Protein AF-0000000079839944 (afdb_homodimer)

Structure (mmCIF, N/CA/C/O backbone):
data_AF-0000000079839944-model_v1
#
loop_
_entity.id
_entity.type
_entity.pdbx_description
1 polymer Ketohexokinase
#
loop_
_atom_site.group_PDB
_atom_site.id
_atom_site.type_symbol
_atom_site.label_atom_id
_atom_site.label_alt_id
_atom_site.label_comp_id
_atom_site.label_asym_id
_atom_site.label_entity_id
_atom_site.label_seq_id
_atom_site.pdbx_PDB_ins_code
_atom_site.Cartn_x
_atom_site.Cartn_y
_atom_site.Cartn_z
_atom_site.occupancy
_atom_site.B_iso_or_equiv
_atom_site.auth_seq_id
_atom_site.auth_comp_id
_atom_site.auth_asym_id
_atom_site.auth_atom_id
_atom_site.pdbx_PDB_model_num
ATOM 1 N N . MET A 1 1 ? 19.969 39.625 3.816 1 41.59 1 MET A N 1
ATOM 2 C CA . MET A 1 1 ? 18.578 39.25 3.484 1 41.59 1 MET A CA 1
ATOM 3 C C . MET A 1 1 ? 17.969 38.375 4.57 1 41.59 1 MET A C 1
ATOM 5 O O . MET A 1 1 ? 18.562 37.375 4.973 1 41.59 1 MET A O 1
ATOM 9 N N . GLU A 1 2 ? 17.281 38.906 5.406 1 52.56 2 GLU A N 1
ATOM 10 C CA . GLU A 1 2 ? 16.734 38.156 6.559 1 52.56 2 GLU A CA 1
ATOM 11 C C . GLU A 1 2 ? 16.156 36.812 6.141 1 52.56 2 GLU A C 1
ATOM 13 O O . GLU A 1 2 ? 15.352 36.75 5.211 1 52.56 2 GLU A O 1
ATOM 18 N N . GLN A 1 3 ? 16.953 35.812 6.281 1 65.25 3 GLN A N 1
ATOM 19 C CA . GLN A 1 3 ? 16.5 34.469 5.902 1 65.25 3 GLN A CA 1
ATOM 20 C C . GLN A 1 3 ? 15.07 34.219 6.395 1 65.25 3 GLN A C 1
ATOM 22 O O . GLN A 1 3 ? 14.742 34.531 7.539 1 65.25 3 GLN A O 1
ATOM 27 N N . GLN A 1 4 ? 14.148 34.156 5.5 1 82.88 4 GLN A N 1
ATOM 28 C CA . GLN A 1 4 ? 12.75 33.938 5.852 1 82.88 4 GLN A CA 1
ATOM 29 C C . GLN A 1 4 ? 12.578 32.75 6.762 1 82.88 4 GLN A C 1
ATOM 31 O O . GLN A 1 4 ? 12.992 31.625 6.414 1 82.88 4 GLN A O 1
ATOM 36 N N . LYS A 1 5 ? 12.195 33.031 7.988 1 91.88 5 LYS A N 1
ATOM 37 C CA . LYS A 1 5 ? 11.961 31.969 8.977 1 91.88 5 LYS A CA 1
ATOM 38 C C . LYS A 1 5 ? 10.867 31.016 8.5 1 91.88 5 LYS A C 1
ATOM 40 O O . LYS A 1 5 ? 9.938 31.422 7.809 1 91.88 5 LYS A O 1
ATOM 45 N N . LYS A 1 6 ? 11.094 29.781 8.852 1 96.19 6 LYS A N 1
ATOM 46 C CA . LYS A 1 6 ? 10.18 28.734 8.414 1 96.19 6 LYS A CA 1
ATOM 47 C C . LYS A 1 6 ? 9.141 28.438 9.492 1 96.19 6 LYS A C 1
ATOM 49 O O . LYS A 1 6 ? 9.297 28.828 10.648 1 96.19 6 LYS A O 1
ATOM 54 N N . THR A 1 7 ? 8.031 27.828 9.055 1 96.94 7 THR A N 1
ATOM 55 C CA . THR A 1 7 ? 7.109 27.172 9.977 1 96.94 7 THR A CA 1
ATOM 56 C C . THR A 1 7 ? 7.496 25.703 10.172 1 96.94 7 THR A C 1
ATOM 58 O O . THR A 1 7 ? 7.777 25 9.203 1 96.94 7 THR A O 1
ATOM 61 N N . LEU A 1 8 ? 7.598 25.297 11.453 1 97.31 8 LEU A N 1
ATOM 62 C CA . LEU A 1 8 ? 7.887 23.891 11.758 1 97.31 8 LEU A CA 1
ATOM 63 C C . LEU A 1 8 ? 6.605 23.141 12.102 1 97.31 8 LEU A C 1
ATOM 65 O O . LEU A 1 8 ? 5.848 23.562 12.977 1 97.31 8 LEU A O 1
ATOM 69 N N . CYS A 1 9 ? 6.316 22.062 11.391 1 97 9 CYS A N 1
ATOM 70 C CA . CYS A 1 9 ? 5.223 21.17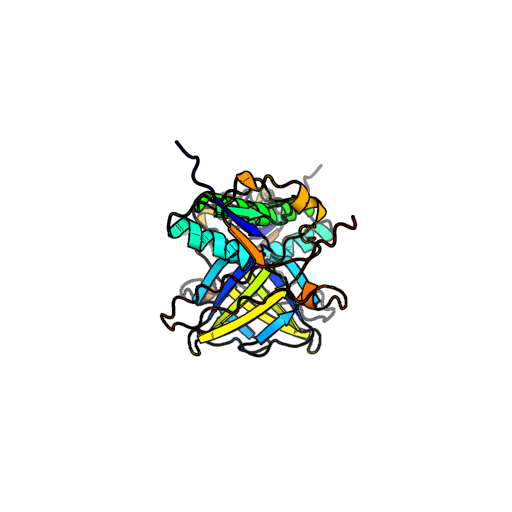2 11.742 1 97 9 CYS A CA 1
ATOM 71 C C . CYS A 1 9 ? 5.758 19.859 12.32 1 97 9 CYS A C 1
ATOM 73 O O . CYS A 1 9 ? 6.59 19.203 11.695 1 97 9 CYS A O 1
ATOM 75 N N . VAL A 1 10 ? 5.281 19.5 13.531 1 95.88 10 VAL A N 1
ATOM 76 C CA . VAL A 1 10 ? 5.762 18.312 14.242 1 95.88 10 VAL A CA 1
ATOM 77 C C . VAL A 1 10 ? 4.633 17.297 14.367 1 95.88 10 VAL A C 1
ATOM 79 O O . VAL A 1 10 ? 3.553 17.609 14.875 1 95.88 10 VAL A O 1
ATOM 82 N N . GLY A 1 11 ? 4.871 16.125 13.82 1 94.19 11 GLY A N 1
ATOM 83 C CA . GLY A 1 11 ? 3.828 15.117 13.977 1 94.19 11 GLY A CA 1
ATOM 84 C C . GLY A 1 11 ? 4.102 13.844 13.203 1 94.19 11 GLY A C 1
ATOM 85 O O . GLY A 1 11 ? 5.258 13.5 12.945 1 94.19 11 GLY A O 1
ATOM 86 N N . LEU A 1 12 ? 3.088 13.117 12.969 1 91.62 12 LEU A N 1
ATOM 87 C CA . LEU A 1 12 ? 3.168 11.828 12.297 1 91.62 12 LEU A CA 1
ATOM 88 C C . LEU A 1 12 ? 3.059 12 10.781 1 91.62 12 LEU A C 1
ATOM 90 O O . LEU A 1 12 ? 2.418 12.93 10.305 1 91.62 12 LEU A O 1
ATOM 94 N N . VAL A 1 13 ? 3.723 11.156 10.117 1 94.31 13 VAL A N 1
ATOM 95 C CA . VAL A 1 13 ? 3.549 10.984 8.68 1 94.31 13 VAL A CA 1
ATOM 96 C C . VAL A 1 13 ? 3.201 9.531 8.367 1 94.31 13 VAL A C 1
ATOM 98 O O . VAL A 1 13 ? 3.697 8.609 9.031 1 94.31 13 VAL A O 1
ATOM 101 N N . CYS A 1 14 ? 2.307 9.344 7.441 1 94 14 CYS A N 1
ATOM 102 C CA . CYS A 1 14 ? 1.841 8 7.113 1 94 14 CYS A CA 1
ATOM 103 C C . CYS A 1 14 ? 1.508 7.891 5.629 1 94 14 CYS A C 1
ATOM 105 O O . CYS A 1 14 ? 1.596 8.875 4.895 1 94 14 CYS A O 1
ATOM 107 N N . LEU A 1 15 ? 1.311 6.676 5.203 1 95.19 15 LEU A N 1
ATOM 108 C CA . LEU A 1 15 ? 0.806 6.395 3.865 1 95.19 15 LEU A CA 1
ATOM 109 C C . LEU A 1 15 ? -0.701 6.156 3.891 1 95.19 15 LEU A C 1
ATOM 111 O O . LEU A 1 15 ? -1.201 5.406 4.73 1 95.19 15 LEU A O 1
ATOM 115 N N . ASP A 1 16 ? -1.434 6.879 3.072 1 96 16 ASP A N 1
ATOM 116 C CA . ASP A 1 16 ? -2.855 6.621 2.865 1 96 16 ASP A CA 1
ATOM 117 C C . ASP A 1 16 ? -3.102 5.949 1.518 1 96 16 ASP A C 1
ATOM 119 O O . ASP A 1 16 ? -2.695 6.465 0.476 1 96 16 ASP A O 1
ATOM 123 N N . ILE A 1 17 ? -3.678 4.82 1.516 1 96.25 17 ILE A N 1
ATOM 124 C CA . ILE A 1 17 ? -4.148 4.148 0.311 1 96.25 17 ILE A CA 1
ATOM 125 C C . ILE A 1 17 ? -5.648 4.395 0.137 1 96.25 17 ILE A C 1
ATOM 127 O O . ILE A 1 17 ? -6.465 3.809 0.852 1 96.25 17 ILE A O 1
ATOM 131 N N . ILE A 1 18 ? -5.945 5.215 -0.818 1 97.44 18 ILE A N 1
ATOM 132 C CA . ILE A 1 18 ? -7.32 5.68 -0.972 1 97.44 18 ILE A CA 1
ATOM 133 C C . ILE A 1 18 ? -8.008 4.887 -2.082 1 97.44 18 ILE A C 1
ATOM 135 O O . ILE A 1 18 ? -7.566 4.906 -3.232 1 97.44 18 ILE A O 1
ATOM 139 N N . ASN A 1 19 ? -9.062 4.227 -1.73 1 98.38 19 ASN A N 1
ATOM 140 C CA . ASN A 1 19 ? -9.891 3.479 -2.664 1 98.38 19 ASN A CA 1
ATOM 141 C C . ASN A 1 19 ? -11.25 4.152 -2.871 1 98.38 19 ASN A C 1
ATOM 143 O O . ASN A 1 19 ? -12.062 4.207 -1.953 1 98.38 19 ASN A O 1
ATOM 147 N N . VAL A 1 20 ? -11.453 4.652 -4.086 1 98.56 20 VAL A N 1
ATOM 148 C CA . VAL A 1 20 ? -12.727 5.293 -4.406 1 98.56 20 VAL A CA 1
ATOM 149 C C . VAL A 1 20 ? -13.695 4.258 -4.973 1 98.56 20 VAL A C 1
ATOM 151 O O . VAL A 1 20 ? -13.367 3.547 -5.922 1 98.56 20 VAL A O 1
ATOM 154 N N . VAL A 1 21 ? -14.812 4.168 -4.363 1 98.56 21 VAL A N 1
ATOM 155 C CA . VAL A 1 21 ? -15.789 3.164 -4.777 1 98.56 21 VAL A CA 1
ATOM 156 C C . VAL A 1 21 ? -17.125 3.834 -5.062 1 98.56 21 VAL A C 1
ATOM 158 O O . VAL A 1 21 ? -17.406 4.926 -4.559 1 98.56 21 VAL A O 1
ATOM 161 N N . ASP A 1 22 ? -17.891 3.176 -5.93 1 98.06 22 ASP A N 1
ATOM 162 C CA . ASP A 1 22 ? -19.219 3.684 -6.234 1 98.06 22 ASP A CA 1
ATOM 163 C C . ASP A 1 22 ? -20.172 3.467 -5.062 1 98.06 22 ASP A C 1
ATOM 165 O O . ASP A 1 22 ? -20.984 4.34 -4.746 1 98.06 22 ASP A O 1
ATOM 169 N N . LYS A 1 23 ? -20.094 2.34 -4.438 1 98.06 23 LYS A N 1
ATOM 170 C CA . LYS A 1 23 ? -20.859 1.958 -3.252 1 98.06 23 LYS A CA 1
ATOM 171 C C . LYS A 1 23 ? -19.969 1.269 -2.221 1 98.06 23 LYS A C 1
ATOM 173 O O . LYS A 1 23 ? -19.047 0.527 -2.582 1 98.06 23 LYS A O 1
ATOM 178 N N . TYR A 1 24 ? -20.344 1.463 -1 1 98.44 24 TYR A N 1
ATOM 179 C CA . TYR A 1 24 ? -19.562 0.814 0.046 1 98.44 24 TYR A CA 1
ATOM 180 C C . TYR A 1 24 ? -19.609 -0.703 -0.1 1 98.44 24 TYR A C 1
ATOM 182 O O . TYR A 1 24 ? -20.688 -1.285 -0.247 1 98.44 24 TYR A O 1
ATOM 190 N N . PRO A 1 25 ? -18.422 -1.344 -0.07 1 98.5 25 PRO A N 1
ATOM 191 C CA . PRO A 1 25 ? -18.406 -2.783 -0.343 1 98.5 25 PRO A CA 1
ATOM 192 C C . PRO A 1 25 ? -19.141 -3.592 0.73 1 98.5 25 PRO A C 1
ATOM 194 O O . PRO A 1 25 ? -18.969 -3.334 1.925 1 98.5 25 PRO A O 1
ATOM 197 N N . GLU A 1 26 ? -19.969 -4.48 0.256 1 98.31 26 GLU A N 1
ATOM 198 C CA . GLU A 1 26 ? -20.578 -5.445 1.168 1 98.31 26 GLU A CA 1
ATOM 199 C C . GLU A 1 26 ? -19.562 -6.48 1.64 1 98.31 26 GLU A C 1
ATOM 201 O O . GLU A 1 26 ? -18.688 -6.891 0.875 1 98.31 26 GLU A O 1
ATOM 206 N N . GLU A 1 27 ? -19.688 -6.898 2.898 1 98.12 27 GLU A N 1
ATOM 207 C CA . GLU A 1 27 ? -18.781 -7.918 3.412 1 98.12 27 GLU A CA 1
ATOM 208 C C . GLU A 1 27 ? -18.812 -9.172 2.541 1 98.12 27 GLU A C 1
ATOM 210 O O . GLU A 1 27 ? -19.859 -9.555 2.029 1 98.12 27 GLU A O 1
ATOM 215 N N . ASP A 1 28 ? -17.641 -9.789 2.391 1 98.25 28 ASP A N 1
ATOM 216 C CA . ASP A 1 28 ? -17.422 -11.047 1.688 1 98.25 28 ASP A CA 1
ATOM 217 C C . ASP A 1 28 ? -17.672 -10.898 0.19 1 98.25 28 ASP A C 1
ATOM 219 O O . ASP A 1 28 ? -18.203 -11.805 -0.453 1 98.25 28 ASP A O 1
ATOM 223 N N . THR A 1 29 ? -17.438 -9.711 -0.335 1 97.75 29 THR A N 1
ATOM 224 C CA . THR A 1 29 ? -17.547 -9.453 -1.767 1 97.75 29 THR A CA 1
ATOM 225 C C . THR A 1 29 ? -16.203 -9.078 -2.367 1 97.75 29 THR A C 1
ATOM 227 O O . THR A 1 29 ? -15.25 -8.797 -1.637 1 97.75 29 THR A O 1
ATOM 230 N N . ASP A 1 30 ? -16.094 -9.211 -3.627 1 94.56 30 ASP A N 1
ATOM 231 C CA . ASP A 1 30 ? -15.008 -8.734 -4.465 1 94.56 30 ASP A CA 1
ATOM 232 C C . ASP A 1 30 ? -15.477 -7.621 -5.398 1 94.56 30 ASP A C 1
ATOM 234 O O . ASP A 1 30 ? -16.375 -7.824 -6.219 1 94.56 30 ASP A O 1
ATOM 238 N N . SER A 1 31 ? -14.914 -6.418 -5.184 1 94.38 31 SER A N 1
ATOM 239 C CA . SER A 1 31 ? -15.367 -5.289 -5.992 1 94.38 31 SER A CA 1
ATOM 240 C C . SER A 1 31 ? -14.188 -4.539 -6.602 1 94.38 31 SER A C 1
ATOM 242 O O . SER A 1 31 ? -13.055 -4.652 -6.125 1 94.38 31 SER A O 1
ATOM 244 N N . ARG A 1 32 ? -14.516 -3.805 -7.672 1 94.69 32 ARG A N 1
ATOM 245 C CA . ARG A 1 32 ? -13.531 -2.947 -8.32 1 94.69 32 ARG A CA 1
ATOM 246 C C . ARG A 1 32 ? -13.68 -1.499 -7.863 1 94.69 32 ARG A C 1
ATOM 248 O O . ARG A 1 32 ? -14.797 -0.995 -7.738 1 94.69 32 ARG A O 1
ATOM 255 N N . CYS A 1 33 ? -12.555 -0.951 -7.625 1 97.12 33 CYS A N 1
ATOM 256 C CA . CYS A 1 33 ? -12.555 0.472 -7.301 1 97.12 33 CYS A CA 1
ATOM 257 C C . CYS A 1 33 ? -12.727 1.315 -8.562 1 97.12 33 CYS A C 1
ATOM 259 O O . CYS A 1 33 ? -12.336 0.899 -9.648 1 97.12 33 CYS A O 1
ATOM 261 N N . LEU A 1 34 ? -13.367 2.484 -8.367 1 96.94 34 LEU A N 1
ATOM 262 C CA . LEU A 1 34 ? -13.352 3.486 -9.43 1 96.94 34 LEU A CA 1
ATOM 263 C C . LEU A 1 34 ? -11.945 4.02 -9.656 1 96.94 34 LEU A C 1
ATOM 265 O O . LEU A 1 34 ? -11.555 4.281 -10.797 1 96.94 34 LEU A O 1
ATOM 269 N N . SER A 1 35 ? -11.227 4.164 -8.562 1 96.38 35 SER A N 1
ATOM 270 C CA . SER A 1 35 ? -9.82 4.547 -8.594 1 96.38 35 SER A CA 1
ATOM 271 C C . SER A 1 35 ? -9.125 4.203 -7.277 1 96.38 35 SER A C 1
ATOM 273 O O . SER A 1 35 ? -9.789 3.955 -6.27 1 96.38 35 SER A O 1
ATOM 275 N N . GLN A 1 36 ? -7.844 4.113 -7.367 1 95.5 36 GLN A N 1
ATOM 276 C CA . GLN A 1 36 ? -6.969 3.896 -6.219 1 95.5 36 GLN A CA 1
ATOM 277 C C . GLN A 1 36 ? -5.711 4.758 -6.312 1 95.5 36 GLN A C 1
ATOM 279 O O . GLN A 1 36 ? -5.094 4.844 -7.375 1 95.5 36 GLN A O 1
ATOM 284 N N . ARG A 1 37 ? -5.383 5.375 -5.176 1 93.06 37 ARG A N 1
ATOM 285 C CA . ARG A 1 37 ? -4.168 6.184 -5.203 1 93.06 37 ARG A CA 1
ATOM 286 C C . ARG A 1 37 ? -3.463 6.16 -3.854 1 93.06 37 ARG A C 1
ATOM 288 O O . ARG A 1 37 ? -4.105 6.016 -2.812 1 93.06 37 ARG A O 1
ATOM 295 N N . TRP A 1 38 ? -2.184 6.258 -3.969 1 92.75 38 TRP A N 1
ATOM 296 C CA . TRP A 1 38 ? -1.326 6.398 -2.795 1 92.75 38 TRP A CA 1
ATOM 297 C C . TRP A 1 38 ? -1.038 7.867 -2.504 1 92.75 38 TRP A C 1
ATOM 299 O O . TRP A 1 38 ? -0.777 8.648 -3.422 1 92.75 38 TRP A O 1
ATOM 309 N N . GLN A 1 39 ? -1.219 8.195 -1.263 1 95.12 39 GLN A N 1
ATOM 310 C CA . GLN A 1 39 ? -1.014 9.586 -0.868 1 95.12 39 GLN A CA 1
ATOM 311 C C . GLN A 1 39 ? -0.342 9.68 0.499 1 95.12 39 GLN A C 1
ATOM 313 O O . GLN A 1 39 ? -0.673 8.914 1.41 1 95.12 39 GLN A O 1
ATOM 318 N N . ARG A 1 40 ? 0.654 10.578 0.571 1 97.06 40 ARG A N 1
ATOM 319 C CA . ARG A 1 40 ? 1.215 10.891 1.881 1 97.06 40 ARG A CA 1
ATOM 320 C C . ARG A 1 40 ? 0.152 11.469 2.807 1 97.06 40 ARG A C 1
ATOM 322 O O . ARG A 1 40 ? -0.614 12.352 2.406 1 97.06 40 ARG A O 1
ATOM 329 N N . GLY A 1 41 ? 0.128 10.93 4.078 1 95.44 41 GLY A N 1
ATOM 330 C CA . GLY A 1 41 ? -0.828 11.406 5.062 1 95.44 41 GLY A CA 1
ATOM 331 C C . GLY A 1 41 ? -0.172 11.891 6.344 1 95.44 41 GLY A C 1
ATOM 332 O O . GLY A 1 41 ? 1.053 12.008 6.414 1 95.44 41 GLY A O 1
ATOM 333 N N . GLY A 1 42 ? -1.062 12.219 7.332 1 92.94 42 GLY A N 1
ATOM 334 C CA . GLY A 1 42 ? -0.631 12.836 8.578 1 92.94 42 GLY A CA 1
ATOM 335 C C . GLY A 1 42 ? -0.939 14.32 8.648 1 92.94 42 GLY A C 1
ATOM 336 O O . GLY A 1 42 ? -0.501 15.094 7.797 1 92.94 42 GLY A O 1
ATOM 337 N N . ASN A 1 43 ? -1.563 14.664 9.734 1 92.88 43 ASN A N 1
ATOM 338 C CA . ASN A 1 43 ? -2.053 16.031 9.836 1 92.88 43 ASN A CA 1
ATOM 339 C C . ASN A 1 43 ? -0.917 17.047 9.711 1 92.88 43 ASN A C 1
ATOM 341 O O . ASN A 1 43 ? -1.008 18 8.93 1 92.88 43 ASN A O 1
ATOM 345 N N . ALA A 1 44 ? 0.118 16.844 10.508 1 95.5 44 ALA A N 1
ATOM 346 C CA . ALA A 1 44 ? 1.257 17.766 10.453 1 95.5 44 ALA A CA 1
ATOM 347 C C . ALA A 1 44 ? 1.917 17.719 9.078 1 95.5 44 ALA A C 1
ATOM 349 O O . ALA A 1 44 ? 2.252 18.766 8.516 1 95.5 44 ALA A O 1
ATOM 350 N N . SER A 1 45 ? 2.066 16.531 8.617 1 96.38 45 SER A N 1
ATOM 351 C CA . SER A 1 45 ? 2.625 16.312 7.285 1 96.38 45 SER A CA 1
ATOM 352 C C . SER A 1 45 ? 1.797 17.031 6.219 1 96.38 45 SER A C 1
ATOM 354 O O . SER A 1 45 ? 2.344 17.75 5.379 1 96.38 45 SER A O 1
ATOM 356 N N . ASN A 1 46 ? 0.548 16.922 6.309 1 96 46 ASN A N 1
ATOM 357 C CA . ASN A 1 46 ? -0.354 17.562 5.355 1 96 46 ASN A CA 1
ATOM 358 C C . ASN A 1 46 ? -0.347 19.078 5.5 1 96 46 ASN A C 1
ATOM 360 O O . ASN A 1 46 ? -0.446 19.797 4.508 1 96 46 ASN A O 1
ATOM 364 N N . SER A 1 47 ? -0.253 19.562 6.699 1 96.69 47 SER A N 1
ATOM 365 C CA . SER A 1 47 ? -0.16 20.984 6.934 1 96.69 47 SER A CA 1
ATOM 366 C C . SER A 1 47 ? 1.044 21.594 6.219 1 96.69 47 SER A C 1
ATOM 368 O O . SER A 1 47 ? 0.953 22.688 5.648 1 96.69 47 SER A O 1
ATOM 370 N N . CYS A 1 48 ? 2.125 20.859 6.207 1 97.69 48 CYS A N 1
ATOM 371 C CA . CYS A 1 48 ? 3.303 21.328 5.484 1 97.69 48 CYS A CA 1
ATOM 372 C C . CYS A 1 48 ? 2.996 21.516 4.004 1 97.69 48 CYS A C 1
ATOM 374 O O . CYS A 1 48 ? 3.422 22.5 3.396 1 97.69 48 CYS A O 1
ATOM 376 N N . THR A 1 49 ? 2.252 20.578 3.502 1 97.88 49 THR A N 1
ATOM 377 C CA . THR A 1 49 ? 1.916 20.672 2.084 1 97.88 49 THR A CA 1
ATOM 378 C C . THR A 1 49 ? 1.099 21.938 1.801 1 97.88 49 THR A C 1
ATOM 380 O O . THR A 1 49 ? 1.387 22.672 0.853 1 97.88 49 THR A O 1
ATOM 383 N N . VAL A 1 50 ? 0.121 22.188 2.619 1 96.88 50 VAL A N 1
ATOM 384 C CA . VAL A 1 50 ? -0.731 23.359 2.455 1 96.88 50 VAL A CA 1
ATOM 385 C C . VAL A 1 50 ? 0.112 24.625 2.555 1 96.88 50 VAL A C 1
ATOM 387 O O . VAL A 1 50 ? 0.001 25.531 1.715 1 96.88 50 VAL A O 1
ATOM 390 N N . LEU A 1 51 ? 0.981 24.719 3.555 1 97 51 LEU A N 1
ATOM 391 C CA . LEU A 1 51 ? 1.852 25.875 3.746 1 97 51 LEU A CA 1
ATOM 392 C C . LEU A 1 51 ? 2.744 26.094 2.529 1 97 51 LEU A C 1
ATOM 394 O O . LEU A 1 51 ? 2.867 27.219 2.035 1 97 51 LEU A O 1
ATOM 398 N N . SER A 1 52 ? 3.281 24.984 2.021 1 97.88 52 SER A N 1
ATOM 399 C CA . SER A 1 52 ? 4.164 25.078 0.863 1 97.88 52 SER A CA 1
ATOM 400 C C . SER A 1 52 ? 3.414 25.594 -0.361 1 97.88 52 SER A C 1
ATOM 402 O O . SER A 1 52 ? 3.914 26.469 -1.081 1 97.88 52 SER A O 1
ATOM 404 N N . LEU A 1 53 ? 2.275 25.078 -0.551 1 96.94 53 LEU A N 1
ATOM 405 C CA . LEU A 1 53 ? 1.481 25.484 -1.706 1 96.94 53 LEU A CA 1
ATOM 406 C C . LEU A 1 53 ? 1.087 26.953 -1.606 1 96.94 53 LEU A C 1
ATOM 408 O O . LEU A 1 53 ? 0.91 27.625 -2.627 1 96.94 53 LEU A O 1
ATOM 412 N N . LEU A 1 54 ? 1.036 27.484 -0.423 1 96.88 54 LEU A N 1
ATOM 413 C CA . LEU A 1 54 ? 0.708 28.891 -0.193 1 96.88 54 LEU A CA 1
ATOM 414 C C . LEU A 1 54 ? 1.963 29.75 -0.232 1 96.88 54 LEU A C 1
ATOM 416 O O . LEU A 1 54 ? 1.897 30.969 0.011 1 96.88 54 LEU A O 1
ATOM 420 N N . GLY A 1 55 ? 3.076 29.109 -0.453 1 95.81 55 GLY A N 1
ATOM 421 C CA . GLY A 1 55 ? 4.324 29.844 -0.61 1 95.81 55 GLY A CA 1
ATOM 422 C C . GLY A 1 55 ? 5.051 30.078 0.702 1 95.81 55 GLY A C 1
ATOM 423 O O . GLY A 1 55 ? 5.992 30.875 0.764 1 95.81 55 GLY A O 1
ATOM 424 N N . ALA A 1 56 ? 4.574 29.5 1.724 1 95.94 56 ALA A N 1
ATOM 425 C CA . ALA A 1 56 ? 5.219 29.656 3.025 1 95.94 56 ALA A CA 1
ATOM 426 C C . ALA A 1 56 ? 6.254 28.562 3.252 1 95.94 56 ALA A C 1
ATOM 428 O O . ALA A 1 56 ? 5.926 27.375 3.213 1 95.94 56 ALA A O 1
ATOM 429 N N . PRO A 1 57 ? 7.488 29 3.475 1 96.38 57 PRO A N 1
ATOM 430 C CA . PRO A 1 57 ? 8.492 27.969 3.754 1 96.38 57 PRO A CA 1
ATOM 431 C C . PRO A 1 57 ? 8.188 27.188 5.023 1 96.38 57 PRO A C 1
ATOM 433 O O . PRO A 1 57 ? 7.754 27.766 6.027 1 96.38 57 PRO A O 1
ATOM 436 N N . CYS A 1 58 ? 8.398 25.844 4.953 1 97.5 58 CYS A N 1
ATOM 437 C CA . CYS A 1 58 ? 8.086 25.031 6.121 1 97.5 58 CYS A CA 1
ATOM 438 C C . CYS A 1 58 ? 9 23.812 6.199 1 97.5 58 CYS A C 1
ATOM 440 O O . CYS A 1 58 ? 9.688 23.484 5.23 1 97.5 58 CYS A O 1
ATOM 442 N N . ALA A 1 59 ? 9.047 23.297 7.445 1 98.12 59 ALA A N 1
ATOM 443 C CA . ALA A 1 59 ? 9.797 22.078 7.754 1 98.12 59 ALA A CA 1
ATOM 444 C C . ALA A 1 59 ? 8.922 21.078 8.508 1 98.12 59 ALA A C 1
ATOM 446 O O . ALA A 1 59 ? 8.023 21.469 9.258 1 98.12 59 ALA A O 1
ATOM 447 N N . PHE A 1 60 ? 9.195 19.797 8.25 1 97.94 60 PHE A N 1
ATOM 448 C CA . PHE A 1 60 ? 8.5 18.703 8.945 1 97.94 60 PHE A CA 1
ATOM 449 C C . PHE A 1 60 ? 9.453 17.984 9.891 1 97.94 60 PHE A C 1
ATOM 451 O O . PHE A 1 60 ? 10.586 17.672 9.523 1 97.94 60 PHE A O 1
ATOM 458 N N . MET A 1 61 ? 8.969 17.859 11.047 1 96.88 61 MET A N 1
ATOM 459 C CA . MET A 1 61 ? 9.672 17.031 12.016 1 96.88 61 MET A CA 1
ATOM 460 C C . MET A 1 61 ? 8.836 15.812 12.398 1 96.88 61 MET A C 1
ATOM 462 O O . MET A 1 61 ? 7.711 15.961 12.883 1 96.88 61 MET A O 1
ATOM 466 N N . GLY A 1 62 ? 9.32 14.703 12.148 1 95.44 62 GLY A N 1
ATOM 467 C CA . GLY A 1 62 ? 8.68 13.43 12.445 1 95.44 62 GLY A CA 1
ATOM 468 C C . GLY A 1 62 ? 9.617 12.242 12.305 1 95.44 62 GLY A C 1
ATOM 469 O O . GLY A 1 62 ? 10.836 12.406 12.289 1 95.44 62 GLY A O 1
ATOM 470 N N . SER A 1 63 ? 9.023 11.055 12.383 1 94.19 63 SER A N 1
ATOM 471 C CA . SER A 1 63 ? 9.797 9.82 12.258 1 94.19 63 SER A CA 1
ATOM 472 C C . SER A 1 63 ? 9.5 9.125 10.93 1 94.19 63 SER A C 1
ATOM 474 O O . SER A 1 63 ? 8.375 9.172 10.438 1 94.19 63 SER A O 1
ATOM 476 N N . LEU A 1 64 ? 10.5 8.523 10.445 1 93.88 64 LEU A N 1
ATOM 477 C CA . LEU A 1 64 ? 10.391 7.723 9.227 1 93.88 64 LEU A CA 1
ATOM 478 C C . LEU A 1 64 ? 11.18 6.426 9.352 1 93.88 64 LEU A C 1
ATOM 480 O O . LEU A 1 64 ? 12.133 6.348 10.133 1 93.88 64 LEU A O 1
ATOM 484 N N . SER A 1 65 ? 10.703 5.449 8.695 1 91.62 65 SER A N 1
ATOM 485 C CA . SER A 1 65 ? 11.477 4.219 8.547 1 91.62 65 SER A CA 1
ATOM 486 C C . SER A 1 65 ? 12.18 4.172 7.195 1 91.62 65 SER A C 1
ATOM 488 O O . SER A 1 65 ? 12.203 5.168 6.465 1 91.62 65 SER A O 1
ATOM 490 N N . ALA A 1 66 ? 12.852 3.057 6.98 1 84.31 66 ALA A N 1
ATOM 491 C CA . ALA A 1 66 ? 13.43 2.826 5.656 1 84.31 66 ALA A CA 1
ATOM 492 C C . ALA A 1 66 ? 12.5 1.959 4.805 1 84.31 66 ALA A C 1
ATOM 494 O O . ALA A 1 66 ? 11.539 1.386 5.312 1 84.31 66 ALA A O 1
ATOM 495 N N . GLY A 1 67 ? 12.773 2.061 3.5 1 81.75 67 GLY A N 1
ATOM 496 C CA . GLY A 1 67 ? 12.031 1.184 2.607 1 81.75 67 GLY A CA 1
ATOM 497 C C . GLY A 1 67 ? 11.258 1.935 1.544 1 81.75 67 GLY A C 1
ATOM 498 O O . GLY A 1 67 ? 11.359 3.158 1.437 1 81.75 67 GLY A O 1
ATOM 499 N N . PRO A 1 68 ? 10.523 1.159 0.831 1 79.88 68 PRO A N 1
ATOM 500 C CA . PRO A 1 68 ? 9.859 1.737 -0.342 1 79.88 68 PRO A CA 1
ATOM 501 C C . PRO A 1 68 ? 8.812 2.779 0.028 1 79.88 68 PRO A C 1
ATOM 503 O O . PRO A 1 68 ? 8.664 3.791 -0.663 1 79.88 68 PRO A O 1
ATOM 506 N N . VAL A 1 69 ? 8.109 2.523 1.074 1 86 69 VAL A N 1
ATOM 507 C CA . VAL A 1 69 ? 7.078 3.475 1.47 1 86 69 VAL A CA 1
ATOM 508 C C . VAL A 1 69 ? 7.727 4.777 1.936 1 86 69 VAL A C 1
ATOM 510 O O . VAL A 1 69 ? 7.25 5.867 1.606 1 86 69 VAL A O 1
ATOM 513 N N . ALA A 1 70 ? 8.758 4.609 2.672 1 90.69 70 ALA A N 1
ATOM 514 C CA . ALA A 1 70 ? 9.484 5.793 3.123 1 90.69 70 ALA A CA 1
ATOM 515 C C . ALA A 1 70 ? 10.008 6.602 1.937 1 90.69 70 ALA A C 1
ATOM 517 O O . ALA A 1 70 ? 9.953 7.832 1.946 1 90.69 70 ALA A O 1
ATOM 518 N N . ASN A 1 71 ? 10.492 5.914 0.954 1 87.62 71 ASN A N 1
ATOM 519 C CA . ASN A 1 71 ? 10.969 6.594 -0.245 1 87.62 71 ASN A CA 1
ATOM 520 C C . ASN A 1 71 ? 9.859 7.379 -0.925 1 87.62 71 ASN A C 1
ATOM 522 O O . ASN A 1 71 ? 10.07 8.516 -1.364 1 87.62 71 ASN A O 1
ATOM 526 N N . PHE A 1 72 ? 8.75 6.75 -1.043 1 89.88 72 PHE A N 1
ATOM 527 C CA . PHE A 1 72 ? 7.598 7.43 -1.62 1 89.88 72 PHE A CA 1
ATOM 528 C C . PHE A 1 72 ? 7.281 8.711 -0.852 1 89.88 72 PHE A C 1
ATOM 530 O O . PHE A 1 72 ? 7.066 9.766 -1.453 1 89.88 72 PHE A O 1
ATOM 537 N N . ILE A 1 73 ? 7.273 8.633 0.443 1 94.88 73 ILE A N 1
ATOM 538 C CA . ILE A 1 73 ? 6.949 9.758 1.316 1 94.88 73 ILE A CA 1
ATOM 539 C C . ILE A 1 73 ? 7.992 10.859 1.152 1 94.88 73 ILE A C 1
ATOM 541 O O . ILE A 1 73 ? 7.648 12.031 1.005 1 94.88 73 ILE A O 1
ATOM 545 N N . LEU A 1 74 ? 9.219 10.461 1.128 1 94.94 74 LEU A N 1
ATOM 546 C CA . LEU A 1 74 ? 10.297 11.43 0.995 1 94.94 74 LEU A CA 1
ATOM 547 C C . LEU A 1 74 ? 10.242 12.125 -0.36 1 94.94 74 LEU A C 1
ATOM 549 O O . LEU A 1 74 ? 10.453 13.336 -0.449 1 94.94 74 LEU A O 1
ATOM 553 N N . GLU A 1 75 ? 9.961 11.375 -1.368 1 94.06 75 GLU A N 1
ATOM 554 C CA . GLU A 1 75 ? 9.812 11.969 -2.695 1 94.06 75 GLU A CA 1
ATOM 555 C C . GLU A 1 75 ? 8.664 12.977 -2.729 1 94.06 75 GLU A C 1
ATOM 557 O O . GLU A 1 75 ? 8.773 14.023 -3.365 1 94.06 75 GLU A O 1
ATOM 562 N N . ASP A 1 76 ? 7.66 12.672 -2.064 1 96.44 76 ASP A N 1
ATOM 563 C CA . ASP A 1 76 ? 6.508 13.562 -2.029 1 96.44 76 ASP A CA 1
ATOM 564 C C . ASP A 1 76 ? 6.836 14.852 -1.279 1 96.44 76 ASP A C 1
ATOM 566 O O . ASP A 1 76 ? 6.445 15.945 -1.705 1 96.44 76 ASP A O 1
ATOM 570 N N . PHE A 1 77 ? 7.539 14.734 -0.18 1 97.88 77 PHE A N 1
ATOM 571 C CA . PHE A 1 77 ? 8.008 15.914 0.533 1 97.88 77 PHE A CA 1
ATOM 572 C C . PHE A 1 77 ? 8.844 16.797 -0.379 1 97.88 77 PHE A C 1
ATOM 574 O O . PHE A 1 77 ? 8.703 18.031 -0.366 1 97.88 77 PHE A O 1
ATOM 581 N N . GLN A 1 78 ? 9.688 16.156 -1.11 1 97.56 78 GLN A N 1
ATOM 582 C CA . GLN A 1 78 ? 10.562 16.891 -2.02 1 97.56 78 GLN A CA 1
ATOM 583 C C . GLN A 1 78 ? 9.758 17.594 -3.105 1 97.56 78 GLN A C 1
ATOM 585 O O . GLN A 1 78 ? 10.031 18.75 -3.443 1 97.56 78 GLN A O 1
ATOM 590 N N . LYS A 1 79 ? 8.836 16.938 -3.609 1 97.06 79 LYS A N 1
ATOM 591 C CA . LYS A 1 79 ? 7.965 17.484 -4.645 1 97.06 79 LYS A CA 1
ATOM 592 C C . LYS A 1 79 ? 7.312 18.781 -4.172 1 97.06 79 LYS A C 1
ATOM 594 O O . LYS A 1 79 ? 7.125 19.719 -4.961 1 97.06 79 LYS A O 1
ATOM 599 N N . PHE A 1 80 ? 6.988 18.875 -2.904 1 97.75 80 PHE A N 1
ATOM 600 C CA . PHE A 1 80 ? 6.293 20.031 -2.375 1 97.75 80 PHE A CA 1
ATOM 601 C C . PHE A 1 80 ? 7.27 20.969 -1.667 1 97.75 80 PHE A C 1
ATOM 603 O O . PHE A 1 80 ? 6.855 21.844 -0.909 1 97.75 80 PHE A O 1
ATOM 610 N N . HIS A 1 81 ? 8.562 20.703 -1.802 1 97.69 81 HIS A N 1
ATOM 611 C CA . HIS A 1 81 ? 9.617 21.562 -1.294 1 97.69 81 HIS A CA 1
ATOM 612 C C . HIS A 1 81 ? 9.516 21.734 0.218 1 97.69 81 HIS A C 1
ATOM 614 O O . HIS A 1 81 ? 9.625 22.859 0.729 1 97.69 81 HIS A O 1
ATOM 620 N N . ILE A 1 82 ? 9.25 20.656 0.85 1 98.25 82 ILE A N 1
ATOM 621 C CA . ILE A 1 82 ? 9.188 20.641 2.307 1 98.25 82 ILE A CA 1
ATOM 622 C C . ILE A 1 82 ? 10.531 20.188 2.875 1 98.25 82 ILE A C 1
ATOM 624 O O . ILE A 1 82 ? 11.094 19.188 2.439 1 98.25 82 ILE A O 1
ATOM 628 N N . ASP A 1 83 ? 11.039 21 3.795 1 98 83 ASP A N 1
ATOM 629 C CA . ASP A 1 83 ? 12.297 20.672 4.461 1 98 83 ASP A CA 1
ATOM 630 C C . ASP A 1 83 ? 12.109 19.5 5.418 1 98 83 ASP A C 1
ATOM 632 O O . ASP A 1 83 ? 11.352 19.594 6.387 1 98 83 ASP A O 1
ATOM 636 N N . VAL A 1 84 ? 12.891 18.391 5.168 1 97.75 84 VAL A N 1
ATOM 637 C CA . VAL A 1 84 ? 12.727 17.203 5.996 1 97.75 84 VAL A CA 1
ATOM 638 C C . VAL A 1 84 ? 14.023 16.906 6.738 1 97.75 84 VAL A C 1
ATOM 640 O O . VAL A 1 84 ? 14.289 15.75 7.09 1 97.75 84 VAL A O 1
ATOM 643 N N . SER A 1 85 ? 14.812 17.859 7.008 1 96.12 85 SER A N 1
ATOM 644 C CA . SER A 1 85 ? 16.109 17.688 7.66 1 96.12 85 SER A CA 1
ATOM 645 C C . SER A 1 85 ? 15.93 17.25 9.117 1 96.12 85 SER A C 1
ATOM 647 O O . SER A 1 85 ? 16.859 16.734 9.734 1 96.12 85 SER A O 1
ATOM 649 N N . LEU A 1 86 ? 14.781 17.453 9.633 1 95.81 86 LEU A N 1
ATOM 650 C CA . LEU A 1 86 ? 14.555 17.172 11.047 1 95.81 86 LEU A CA 1
ATOM 651 C C . LEU A 1 86 ? 13.805 15.852 11.219 1 95.81 86 LEU A C 1
ATOM 653 O O . LEU A 1 86 ? 13.32 15.547 12.312 1 95.81 86 LEU A O 1
ATOM 657 N N . VAL A 1 87 ? 13.695 15.062 10.172 1 95.25 87 VAL A N 1
ATOM 658 C CA . VAL A 1 87 ? 13.062 13.75 10.25 1 95.25 87 VAL A CA 1
ATOM 659 C C . VAL A 1 87 ? 14.047 12.734 10.828 1 95.25 87 VAL A C 1
ATOM 661 O O . VAL A 1 87 ? 15.203 12.688 10.414 1 95.25 87 VAL A O 1
ATOM 664 N N . SER A 1 88 ? 13.516 12.031 11.766 1 92.38 88 SER A N 1
ATOM 665 C CA . SER A 1 88 ? 14.32 10.969 12.352 1 92.38 88 SER A CA 1
ATOM 666 C C . SER A 1 88 ? 14.055 9.633 11.68 1 92.38 88 SER A C 1
ATOM 668 O O . SER A 1 88 ? 12.906 9.188 11.602 1 92.38 88 SER A O 1
ATOM 670 N N . GLU A 1 89 ? 15.078 8.984 11.32 1 90.19 89 GLU A N 1
ATOM 671 C CA . GLU A 1 89 ? 14.945 7.68 10.672 1 90.19 89 GLU A CA 1
ATOM 672 C C . GLU A 1 89 ? 15.133 6.547 11.68 1 90.19 89 GLU A C 1
ATOM 674 O O . GLU A 1 89 ? 16.078 6.559 12.469 1 90.19 89 GLU A O 1
ATOM 679 N N . HIS A 1 90 ? 14.203 5.688 11.672 1 91.25 90 HIS A N 1
ATOM 680 C CA . HIS A 1 90 ? 14.258 4.512 12.539 1 91.25 90 HIS A CA 1
ATOM 681 C C . HIS A 1 90 ? 14.328 3.229 11.719 1 91.25 90 HIS A C 1
ATOM 683 O O . HIS A 1 90 ? 13.344 2.828 11.094 1 91.25 90 HIS A O 1
ATOM 689 N N . ALA A 1 91 ? 15.453 2.645 12.016 1 85 91 ALA A N 1
ATOM 690 C CA . ALA A 1 91 ? 15.664 1.398 11.289 1 85 91 ALA A CA 1
ATOM 691 C C . ALA A 1 91 ? 14.758 0.291 11.82 1 85 91 ALA A C 1
ATOM 693 O O . ALA A 1 91 ? 14.391 0.296 13 1 85 91 ALA A O 1
ATOM 694 N N . GLN A 1 92 ? 14.391 -0.621 11.055 1 83.94 92 GLN A N 1
ATOM 695 C CA . GLN A 1 92 ? 13.656 -1.825 11.422 1 83.94 92 GLN A CA 1
ATOM 696 C C . GLN A 1 92 ? 12.227 -1.485 11.859 1 83.94 92 GLN A C 1
ATOM 698 O O . GLN A 1 92 ? 11.641 -2.193 12.68 1 83.94 92 GLN A O 1
ATOM 703 N N . CYS A 1 93 ? 11.812 -0.305 11.602 1 88.19 93 CYS A N 1
ATOM 704 C CA . CYS A 1 93 ? 10.43 0.094 11.859 1 88.19 93 CYS A CA 1
ATOM 705 C C . CYS A 1 93 ? 9.625 0.134 10.562 1 88.19 93 CYS A C 1
ATOM 707 O O . CYS A 1 93 ? 10.188 -0.03 9.477 1 88.19 93 CYS A O 1
ATOM 709 N N . VAL A 1 94 ? 8.359 0.148 10.812 1 86.62 94 VAL A N 1
ATOM 710 C CA . VAL A 1 94 ? 7.445 0.233 9.68 1 86.62 94 VAL A CA 1
ATOM 711 C C . VAL A 1 94 ? 6.531 1.443 9.844 1 86.62 94 VAL A C 1
ATOM 713 O O . VAL A 1 94 ? 6.012 1.691 10.938 1 86.62 94 VAL A O 1
ATOM 716 N N . LEU A 1 95 ? 6.371 2.17 8.734 1 89.94 95 LEU A N 1
ATOM 717 C CA . LEU A 1 95 ? 5.523 3.359 8.734 1 89.94 95 LEU A CA 1
ATOM 718 C C . LEU A 1 95 ? 4.055 2.98 8.867 1 89.94 95 LEU A C 1
ATOM 720 O O . LEU A 1 95 ? 3.617 1.97 8.312 1 89.94 95 LEU A O 1
ATOM 724 N N . PRO A 1 96 ? 3.314 3.877 9.609 1 92.19 96 PRO A N 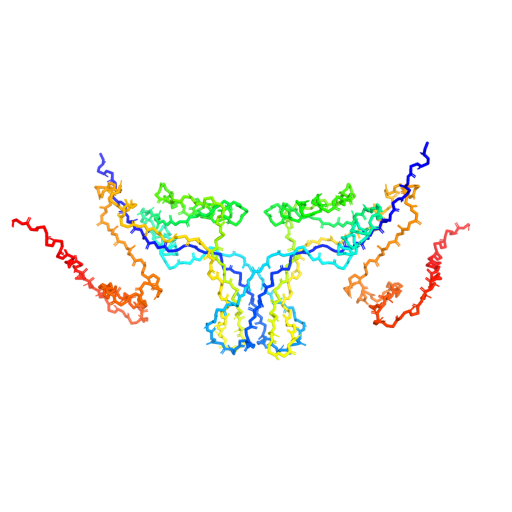1
ATOM 725 C CA . PRO A 1 96 ? 1.867 3.656 9.617 1 92.19 96 PRO A CA 1
ATOM 726 C C . PRO A 1 96 ? 1.239 3.807 8.234 1 92.19 96 PRO A C 1
ATOM 728 O O . PRO A 1 96 ? 1.725 4.59 7.414 1 92.19 96 PRO A O 1
ATOM 731 N N . ALA A 1 97 ? 0.258 3.012 8.008 1 94.19 97 ALA A N 1
ATOM 732 C CA . ALA A 1 97 ? -0.498 3.119 6.762 1 94.19 97 ALA A CA 1
ATOM 733 C C . ALA A 1 97 ? -1.997 2.986 7.02 1 94.19 97 ALA A C 1
ATOM 735 O O . ALA A 1 97 ? -2.418 2.24 7.906 1 94.19 97 ALA A O 1
ATOM 736 N N . SER A 1 98 ? -2.738 3.744 6.281 1 96.06 98 SER A N 1
ATOM 737 C CA . SER A 1 98 ? -4.195 3.691 6.359 1 96.06 98 SER A CA 1
ATOM 738 C C . SER A 1 98 ? -4.809 3.336 5.012 1 96.06 98 SER A C 1
ATOM 740 O O . SER A 1 98 ? -4.336 3.793 3.969 1 96.06 98 SER A O 1
ATOM 742 N N . VAL A 1 99 ? -5.777 2.514 5.086 1 98 99 VAL A N 1
ATOM 743 C CA . VAL A 1 99 ? -6.648 2.275 3.941 1 98 99 VAL A CA 1
ATOM 744 C C . VAL A 1 99 ? -7.93 3.096 4.082 1 98 99 VAL A C 1
ATOM 746 O O . VAL A 1 99 ? -8.586 3.059 5.129 1 98 99 VAL A O 1
ATOM 749 N N . VAL A 1 100 ? -8.164 3.852 3.07 1 98.38 100 VAL A N 1
ATOM 750 C CA . VAL A 1 100 ? -9.367 4.68 3.059 1 98.38 100 VAL A CA 1
ATOM 751 C C . VAL A 1 100 ? -10.328 4.184 1.981 1 98.38 100 VAL A C 1
ATOM 753 O O . VAL A 1 100 ? -9.938 4.016 0.824 1 98.38 100 VAL A O 1
ATOM 756 N N . ILE A 1 101 ? -11.531 3.902 2.359 1 98.62 101 ILE A N 1
ATOM 757 C CA . ILE A 1 101 ? -12.609 3.611 1.419 1 98.62 101 ILE A CA 1
ATOM 758 C C . ILE A 1 101 ? -13.5 4.844 1.255 1 98.62 101 ILE A C 1
ATOM 760 O O . ILE A 1 101 ? -14.242 5.207 2.172 1 98.62 101 ILE A O 1
ATOM 764 N N . SER A 1 102 ? -13.383 5.438 0.16 1 98.62 102 SER A N 1
ATOM 765 C CA . SER A 1 102 ? -14.164 6.633 -0.157 1 98.62 102 SER A CA 1
ATOM 766 C C . SER A 1 102 ? -15.367 6.293 -1.026 1 98.62 102 SER A C 1
ATOM 768 O O . SER A 1 102 ? -15.219 5.945 -2.199 1 98.62 102 SER A O 1
ATOM 770 N N . ASN A 1 103 ? -16.531 6.395 -0.482 1 98.62 103 ASN A N 1
ATOM 771 C CA . ASN A 1 103 ? -17.781 6.082 -1.176 1 98.62 103 ASN A CA 1
ATOM 772 C C . ASN A 1 103 ? -18.344 7.309 -1.886 1 98.62 103 ASN A C 1
ATOM 774 O O . ASN A 1 103 ? -18.781 8.258 -1.237 1 98.62 103 ASN A O 1
ATOM 778 N N . THR A 1 104 ? -18.484 7.258 -3.193 1 98.12 104 THR A N 1
ATOM 779 C CA . THR A 1 104 ? -18.906 8.43 -3.951 1 98.12 104 THR A CA 1
ATOM 780 C C . THR A 1 104 ? -20.406 8.641 -3.836 1 98.12 104 THR A C 1
ATOM 782 O O . THR A 1 104 ? -20.891 9.766 -3.963 1 98.12 104 THR A O 1
ATOM 785 N N . SER A 1 105 ? -21.156 7.645 -3.588 1 98.06 105 SER A N 1
ATOM 786 C CA . SER A 1 105 ? -22.609 7.734 -3.504 1 98.06 105 SER A CA 1
ATOM 787 C C . SER A 1 105 ? -23.031 8.477 -2.246 1 98.06 105 SER A C 1
ATOM 789 O O . SER A 1 105 ? -24.016 9.234 -2.271 1 98.06 105 SER A O 1
ATOM 791 N N . THR A 1 106 ? -22.312 8.312 -1.165 1 97.94 106 THR A N 1
ATOM 792 C CA . THR A 1 106 ? -22.734 8.891 0.107 1 97.94 106 THR A CA 1
ATOM 793 C C . THR A 1 106 ? -21.781 9.992 0.547 1 97.94 106 THR A C 1
ATOM 795 O O . THR A 1 106 ? -22.109 10.789 1.431 1 97.94 106 THR A O 1
ATOM 798 N N . GLY A 1 107 ? -20.578 9.984 -0.014 1 97.75 107 GLY A N 1
ATOM 799 C CA . GLY A 1 107 ? -19.547 10.914 0.421 1 97.75 107 GLY A CA 1
ATOM 800 C C . GLY A 1 107 ? -18.812 10.453 1.663 1 97.75 107 GLY A C 1
ATOM 801 O O . GLY A 1 107 ? -17.953 11.172 2.189 1 97.75 107 GLY A O 1
ATOM 802 N N . SER A 1 108 ? -19.078 9.219 2.107 1 98.19 108 SER A N 1
ATOM 803 C CA . SER A 1 108 ? -18.484 8.719 3.338 1 98.19 108 SER A CA 1
ATOM 804 C C . SER A 1 108 ? -17.031 8.297 3.109 1 98.19 108 SER A C 1
ATOM 806 O O . SER A 1 108 ? -16.641 7.988 1.982 1 98.19 108 SER A O 1
ATOM 808 N N . ARG A 1 109 ? -16.297 8.344 4.168 1 98.12 109 ARG A N 1
ATOM 809 C CA . ARG A 1 109 ? -14.93 7.828 4.219 1 98.12 109 ARG A CA 1
ATOM 810 C C . ARG A 1 109 ? -14.75 6.863 5.387 1 98.12 109 ARG A C 1
ATOM 812 O O . ARG A 1 109 ? -14.922 7.246 6.547 1 98.12 109 ARG A O 1
ATOM 819 N N . THR A 1 110 ? -14.5 5.656 5.059 1 98.56 110 THR A N 1
ATOM 820 C CA . THR A 1 110 ? -14.188 4.637 6.055 1 98.56 110 THR A CA 1
ATOM 821 C C . THR A 1 110 ? -12.68 4.391 6.121 1 98.56 110 THR A C 1
ATOM 823 O O . THR A 1 110 ? -12.031 4.199 5.09 1 98.56 110 THR A O 1
ATOM 826 N N . ILE A 1 111 ? -12.156 4.371 7.289 1 97.81 111 ILE A N 1
ATOM 827 C CA . ILE A 1 111 ? -10.703 4.332 7.402 1 97.81 111 ILE A CA 1
ATOM 828 C C . ILE A 1 111 ? -10.281 3.129 8.242 1 97.81 111 ILE A C 1
ATOM 830 O O . ILE A 1 111 ? -10.828 2.9 9.328 1 97.81 111 ILE A O 1
ATOM 834 N N . LEU A 1 112 ? -9.445 2.338 7.703 1 97.94 112 LEU A N 1
ATOM 835 C CA . LEU A 1 112 ? -8.711 1.294 8.414 1 97.94 112 LEU A CA 1
ATOM 836 C C . LEU A 1 112 ? -7.262 1.699 8.633 1 97.94 112 LEU A C 1
ATOM 838 O O . LEU A 1 112 ? -6.527 1.938 7.676 1 97.94 112 LEU A O 1
ATOM 842 N N . HIS A 1 113 ? -6.918 1.731 9.922 1 95.56 113 HIS A N 1
ATOM 843 C CA . HIS A 1 113 ? -5.594 2.246 10.258 1 95.56 113 HIS A CA 1
ATOM 844 C C . HIS A 1 113 ? -4.734 1.174 10.914 1 95.56 113 HIS A C 1
ATOM 846 O O . HIS A 1 113 ? -5.219 0.404 11.742 1 95.56 1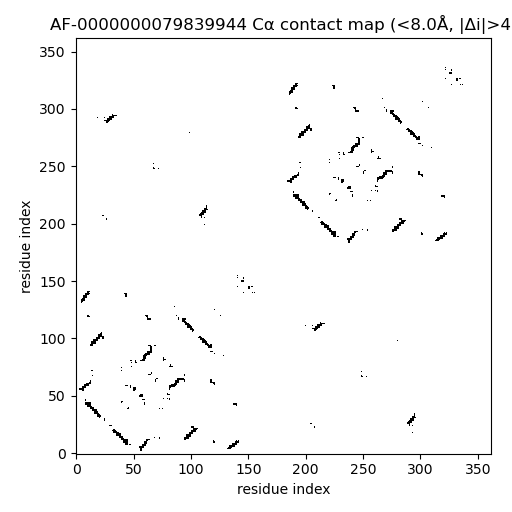13 HIS A O 1
ATOM 852 N N . MET A 1 114 ? -3.514 1.089 10.5 1 93.38 114 MET A N 1
ATOM 853 C CA . MET A 1 114 ? -2.539 0.281 11.219 1 93.38 114 MET A CA 1
ATOM 854 C C . MET A 1 114 ? -1.354 1.131 11.672 1 93.38 114 MET A C 1
ATOM 856 O O . MET A 1 114 ? -0.605 1.646 10.836 1 93.38 114 MET A O 1
ATOM 860 N N . ASN A 1 115 ? -1.431 1.287 12.992 1 82.12 115 ASN A N 1
ATOM 861 C CA . ASN A 1 115 ? -0.237 1.876 13.586 1 82.12 115 ASN A CA 1
ATOM 862 C C . ASN A 1 115 ? 0.857 0.832 13.797 1 82.12 115 ASN A C 1
ATOM 864 O O . ASN A 1 115 ? 0.572 -0.302 14.188 1 82.12 115 ASN A O 1
ATOM 868 N N . ARG A 1 116 ? 2.057 1.217 13.359 1 77.62 116 ARG A N 1
ATOM 869 C CA . ARG A 1 116 ? 3.123 0.232 13.523 1 77.62 116 ARG A CA 1
ATOM 870 C C . ARG A 1 116 ? 4.09 0.647 14.625 1 77.62 116 ARG A C 1
ATOM 872 O O . ARG A 1 116 ? 3.672 1.115 15.68 1 77.62 116 ARG A O 1
ATOM 879 N N . ASN A 1 117 ? 5.238 0.308 14.492 1 83.56 117 ASN A N 1
ATOM 880 C CA . ASN A 1 117 ? 6.199 0.46 15.578 1 83.56 117 ASN A CA 1
ATOM 881 C C . ASN A 1 117 ? 7.098 1.674 15.367 1 83.56 117 ASN A C 1
ATOM 883 O O . ASN A 1 117 ? 8.203 1.736 15.914 1 83.56 117 ASN A O 1
ATOM 887 N N . LEU A 1 118 ? 6.527 2.617 14.617 1 87.88 118 LEU A N 1
ATOM 888 C CA . LEU A 1 118 ? 7.309 3.834 14.414 1 87.88 118 LEU A CA 1
ATOM 889 C C . LEU A 1 118 ? 7.16 4.777 15.602 1 87.88 118 LEU A C 1
ATOM 891 O O . LEU A 1 118 ? 6.051 5.215 15.914 1 87.88 118 LEU A O 1
ATOM 895 N N . PRO A 1 119 ? 8.266 5.074 16.25 1 88.88 119 PRO A N 1
ATOM 896 C CA . PRO A 1 119 ? 8.156 5.945 17.422 1 88.88 119 PRO A CA 1
ATOM 897 C C . PRO A 1 119 ? 7.867 7.398 17.047 1 88.88 119 PRO A C 1
ATOM 899 O O . PRO A 1 119 ? 8.305 7.867 15.992 1 88.88 119 PRO A O 1
ATOM 902 N N . ASP A 1 120 ? 7.199 8.055 17.969 1 87.12 120 ASP A N 1
ATOM 903 C CA . ASP A 1 120 ? 7.043 9.5 17.828 1 87.12 120 ASP A CA 1
ATOM 904 C C . ASP A 1 120 ? 8.359 10.227 18.109 1 87.12 120 ASP A C 1
ATOM 906 O O . ASP A 1 120 ? 9.25 9.68 18.766 1 87.12 120 ASP A O 1
ATOM 910 N N . VAL A 1 121 ? 8.391 11.406 17.578 1 88.94 121 VAL A N 1
ATOM 911 C CA . VAL A 1 121 ? 9.516 12.25 17.953 1 88.94 121 VAL A CA 1
ATOM 912 C C . VAL A 1 121 ? 9.445 12.578 19.438 1 88.94 121 VAL A C 1
ATOM 914 O O . VAL A 1 121 ? 8.359 12.758 19.984 1 88.94 121 VAL A O 1
ATOM 917 N N . THR A 1 122 ? 10.609 12.648 20.016 1 85.94 122 THR A N 1
ATOM 918 C CA . THR A 1 122 ? 10.672 12.867 21.453 1 85.94 122 THR A CA 1
ATOM 919 C C . THR A 1 122 ? 11.023 14.312 21.766 1 85.94 122 THR A C 1
ATOM 921 O O . THR A 1 122 ? 11.422 15.07 20.875 1 85.94 122 THR A O 1
ATOM 924 N N . ALA A 1 123 ? 10.828 14.602 23.094 1 86.62 123 ALA A N 1
ATOM 925 C CA . ALA A 1 123 ? 11.273 15.906 23.578 1 86.62 123 ALA A CA 1
ATOM 926 C C . ALA A 1 123 ? 12.773 16.094 23.359 1 86.62 123 ALA A C 1
ATOM 928 O O . ALA A 1 123 ? 13.234 17.188 23.078 1 86.62 123 ALA A O 1
ATOM 929 N N . GLU A 1 124 ? 13.445 15.023 23.469 1 89.44 124 GLU A N 1
ATOM 930 C CA . GLU A 1 124 ? 14.891 15.062 23.25 1 89.44 124 GLU A CA 1
ATOM 931 C C . GLU A 1 124 ? 15.211 15.398 21.797 1 89.44 124 GLU A C 1
ATOM 933 O O . GLU A 1 124 ? 16.125 16.172 21.516 1 89.44 124 GLU A O 1
ATOM 938 N N . ASP A 1 125 ? 14.461 14.883 20.953 1 87.06 125 ASP A N 1
ATOM 939 C CA . ASP A 1 125 ? 14.633 15.211 19.531 1 87.06 125 ASP A CA 1
ATOM 940 C C . ASP A 1 125 ? 14.383 16.688 19.281 1 87.06 125 ASP A C 1
ATOM 942 O O . ASP A 1 125 ? 15.148 17.344 18.562 1 87.06 125 ASP A O 1
ATOM 946 N N . PHE A 1 126 ? 13.391 17.141 19.938 1 88.62 126 PHE A N 1
ATOM 947 C CA . PHE A 1 126 ? 12.977 18.516 19.734 1 88.62 126 PHE A CA 1
ATOM 948 C C . PHE A 1 126 ? 14.008 19.484 20.297 1 88.62 126 PHE A C 1
ATOM 950 O O . PHE A 1 126 ? 14.219 20.578 19.75 1 88.62 126 PHE A O 1
ATOM 957 N N . SER A 1 127 ? 14.648 19.109 21.312 1 90.12 127 SER A N 1
ATOM 958 C CA . SER A 1 127 ? 15.609 19.984 21.969 1 90.12 127 SER A CA 1
ATOM 959 C C . SER A 1 127 ? 16.812 20.266 21.078 1 90.12 127 SER A C 1
ATOM 961 O O . SER A 1 127 ? 17.547 21.234 21.297 1 90.12 127 SER A O 1
ATOM 963 N N . LYS A 1 128 ? 16.953 19.484 20.047 1 90.5 128 LYS A N 1
ATOM 964 C CA . LYS A 1 128 ? 18.094 19.641 19.125 1 90.5 128 LYS A CA 1
ATOM 965 C C . LYS A 1 128 ? 17.75 20.641 18.016 1 90.5 128 LYS A C 1
ATOM 967 O O . LYS A 1 128 ? 18.625 20.984 17.219 1 90.5 128 LYS A O 1
ATOM 972 N N . VAL A 1 129 ? 16.594 21.062 18.047 1 93.12 129 VAL A N 1
ATOM 973 C CA . VAL A 1 129 ? 16.141 21.938 16.953 1 93.12 129 VAL A CA 1
ATOM 974 C C . VAL A 1 129 ? 16.609 23.359 17.219 1 93.12 129 VAL A C 1
ATOM 976 O O . VAL A 1 129 ? 16.453 23.891 18.328 1 93.12 129 VAL A O 1
ATOM 979 N N . ASP A 1 130 ? 17.219 24 16.172 1 93.75 130 ASP A N 1
ATOM 980 C CA . ASP A 1 130 ? 17.516 25.438 16.234 1 93.75 130 ASP A CA 1
ATOM 981 C C . ASP A 1 130 ? 16.266 26.266 16 1 93.75 130 ASP A C 1
ATOM 983 O O . ASP A 1 130 ? 15.898 26.547 14.859 1 93.75 130 ASP A O 1
ATOM 987 N N . LEU A 1 131 ? 15.719 26.75 17.016 1 91.94 131 LEU A N 1
ATOM 988 C CA . LEU A 1 131 ? 14.422 27.406 16.984 1 91.94 131 LEU A CA 1
ATOM 989 C C . LEU A 1 131 ? 14.516 28.75 16.266 1 91.94 131 LEU A C 1
ATOM 991 O O . LEU A 1 131 ? 13.5 29.312 15.844 1 91.94 131 LEU A O 1
ATOM 995 N N . HIS A 1 132 ? 15.742 29.25 16.094 1 92.69 132 HIS A N 1
ATOM 996 C CA . HIS A 1 132 ? 15.914 30.531 15.43 1 92.69 132 HIS A CA 1
ATOM 997 C C . HIS A 1 132 ? 15.555 30.438 13.953 1 92.69 132 HIS A C 1
ATOM 999 O O . HIS A 1 132 ? 15.328 31.453 13.297 1 92.69 132 HIS A O 1
ATOM 1005 N N . GLN A 1 133 ? 15.484 29.297 13.547 1 93.62 133 GLN A N 1
ATOM 1006 C CA . GLN A 1 133 ? 15.18 29.094 12.133 1 93.62 133 GLN A CA 1
ATOM 1007 C C . GLN A 1 133 ? 13.68 29.188 11.875 1 93.62 133 GLN A C 1
ATOM 1009 O O . GLN A 1 133 ? 13.258 29.266 10.719 1 93.62 133 GLN A O 1
ATOM 1014 N N . PHE A 1 134 ? 12.977 29.234 12.992 1 93.75 134 PHE A N 1
ATOM 1015 C CA . PHE A 1 134 ? 11.539 29.094 12.812 1 93.75 134 PHE A CA 1
ATOM 1016 C C . PHE A 1 134 ? 10.789 30.266 13.422 1 93.75 134 PHE A C 1
ATOM 1018 O O . PHE A 1 134 ? 11.18 30.781 14.484 1 93.75 134 PHE A O 1
ATOM 1025 N N . LYS A 1 135 ? 9.734 30.625 12.773 1 92.69 135 LYS A N 1
ATOM 1026 C CA . LYS A 1 135 ? 8.859 31.672 13.273 1 92.69 135 LYS A CA 1
ATOM 1027 C C . LYS A 1 135 ? 7.645 31.078 13.984 1 92.69 135 LYS A C 1
ATOM 1029 O O . LYS A 1 135 ? 7.09 31.688 14.898 1 92.69 135 LYS A O 1
ATOM 1034 N N . TRP A 1 136 ? 7.207 29.859 13.469 1 91.12 136 TRP A N 1
ATOM 1035 C CA . TRP A 1 136 ? 6.055 29.172 14.039 1 91.12 136 TRP A CA 1
ATOM 1036 C C . TRP A 1 136 ? 6.32 27.672 14.148 1 91.12 136 TRP A C 1
ATOM 1038 O O . TRP A 1 136 ? 7.02 27.094 13.312 1 91.12 136 TRP A O 1
ATOM 1048 N N . ILE A 1 137 ? 5.785 27.109 15.227 1 91.5 137 ILE A N 1
ATOM 1049 C CA . ILE A 1 137 ? 5.844 25.656 15.406 1 91.5 137 ILE A CA 1
ATOM 1050 C C . ILE A 1 137 ? 4.43 25.109 15.578 1 91.5 137 ILE A C 1
ATOM 1052 O O . ILE A 1 137 ? 3.68 25.562 16.438 1 91.5 137 ILE A O 1
ATOM 1056 N N . HIS A 1 138 ? 4.055 24.172 14.719 1 90 138 HIS A N 1
ATOM 1057 C CA . HIS A 1 138 ? 2.775 23.469 14.75 1 90 138 HIS A CA 1
ATOM 1058 C C . HIS A 1 138 ? 2.951 22.031 15.219 1 90 138 HIS A C 1
ATOM 1060 O O . HIS A 1 138 ? 3.678 21.25 14.594 1 90 138 HIS A O 1
ATOM 1066 N N . TRP A 1 139 ? 2.254 21.641 16.344 1 87.31 139 TRP A N 1
ATOM 1067 C CA . TRP A 1 139 ? 2.371 20.312 16.906 1 87.31 139 TRP A CA 1
ATOM 1068 C C . TRP A 1 139 ? 1.086 19.516 16.703 1 87.31 139 TRP A C 1
ATOM 1070 O O . TRP A 1 139 ? -0.008 20 16.984 1 87.31 139 TRP A O 1
ATOM 1080 N N . GLU A 1 140 ? 1.312 18.359 16.109 1 79.81 140 GLU A N 1
ATOM 1081 C CA . GLU A 1 140 ? 0.225 17.375 16.094 1 79.81 140 GLU A CA 1
ATOM 1082 C C . GLU A 1 140 ? 0.34 16.406 17.266 1 79.81 140 GLU A C 1
ATOM 1084 O O . GLU A 1 140 ? 1.419 15.875 17.531 1 79.81 140 GLU A O 1
ATOM 1089 N N . VAL A 1 141 ? -0.667 16.344 18.109 1 59.31 141 VAL A N 1
ATOM 1090 C CA . VAL A 1 141 ? -0.66 15.375 19.203 1 59.31 141 VAL A CA 1
ATOM 1091 C C . VAL A 1 141 ? -1.473 14.148 18.797 1 59.31 141 VAL A C 1
ATOM 1093 O O . VAL A 1 141 ? -2.611 14.266 18.344 1 59.31 141 VAL A O 1
ATOM 1096 N N . SER A 1 142 ? -0.682 13.078 18.344 1 56.12 142 SER A N 1
ATOM 1097 C CA . SER A 1 142 ? -1.44 11.859 18.078 1 56.12 142 SER A CA 1
ATOM 1098 C C . SER A 1 142 ? -2.348 11.516 19.266 1 56.12 142 SER A C 1
ATOM 1100 O O . SER A 1 142 ? -2.035 11.836 20.406 1 56.12 142 SER A O 1
ATOM 1102 N N . LYS A 1 143 ? -3.623 11.148 19 1 48.19 143 LYS A N 1
ATOM 1103 C CA . LYS A 1 143 ? -4.574 10.727 20.031 1 48.19 143 LYS A CA 1
ATOM 1104 C C . LYS A 1 143 ? -3.914 9.805 21.047 1 48.19 143 LYS A C 1
ATOM 1106 O O . LYS A 1 143 ? -4.371 9.703 22.188 1 48.19 143 LYS A O 1
ATOM 1111 N N . LYS A 1 144 ? -2.906 9.078 20.641 1 47.41 144 LYS A N 1
ATOM 1112 C CA . LYS A 1 144 ? -2.289 8.195 21.641 1 47.41 144 LYS A CA 1
ATOM 1113 C C . LYS A 1 144 ? -1.692 9 22.781 1 47.41 144 LYS A C 1
ATOM 1115 O O . LYS A 1 144 ? -1.658 8.531 23.922 1 47.41 144 LYS A O 1
ATOM 1120 N N . LEU A 1 145 ? -1.176 10.078 22.422 1 42.44 145 LEU A N 1
ATOM 1121 C CA . LEU A 1 145 ? -0.634 10.891 23.516 1 42.44 145 LEU A CA 1
ATOM 1122 C C . LEU A 1 145 ? -1.741 11.336 24.469 1 42.44 145 LEU A C 1
ATOM 1124 O O . LEU A 1 145 ? -1.491 11.57 25.656 1 42.44 145 LEU A O 1
ATOM 1128 N N . HIS A 1 146 ? -2.873 11.398 23.891 1 42.19 146 HIS A N 1
ATOM 1129 C CA . HIS A 1 146 ? -3.951 11.812 24.781 1 42.19 146 HIS A CA 1
ATOM 1130 C C . HIS A 1 146 ? -4.258 10.734 25.812 1 42.19 146 HIS A C 1
ATOM 1132 O O . HIS A 1 146 ? -4.926 11 26.812 1 42.19 146 HIS A O 1
ATOM 1138 N N . GLN A 1 147 ? -3.844 9.492 25.406 1 40.94 147 GLN A N 1
ATOM 1139 C CA . GLN A 1 147 ? -4.234 8.477 26.375 1 40.94 147 GLN A CA 1
ATOM 1140 C C . GLN A 1 147 ? -3.201 8.344 27.484 1 40.94 147 GLN A C 1
ATOM 1142 O O . GLN A 1 147 ? -3.334 7.492 28.375 1 40.94 147 GLN A O 1
ATOM 1147 N N . GLN A 1 148 ? -2.082 9.008 27.281 1 38.94 148 GLN A N 1
ATOM 1148 C CA . GLN A 1 148 ? -1.27 8.93 28.5 1 38.94 148 GLN A CA 1
ATOM 1149 C C . GLN A 1 148 ? -1.811 9.859 29.578 1 38.94 148 GLN A C 1
ATOM 1151 O O . GLN A 1 148 ? -2.115 11.023 29.312 1 38.94 148 GLN A O 1
ATOM 1156 N N . PRO A 1 149 ? -2.23 9.352 30.719 1 41.78 149 PRO A N 1
ATOM 1157 C CA . PRO A 1 149 ? -2.879 10.109 31.797 1 41.78 149 PRO A CA 1
ATOM 1158 C C . PRO A 1 149 ? -2.166 11.422 32.094 1 41.78 149 PRO A C 1
ATOM 1160 O O . PRO A 1 149 ? -2.814 12.414 32.469 1 41.78 149 PRO A O 1
ATOM 1163 N N . ASN A 1 150 ? -0.884 11.336 32.344 1 39.56 150 ASN A N 1
ATOM 1164 C CA . ASN A 1 150 ? -0.211 12.422 33.062 1 39.56 150 ASN A CA 1
ATOM 1165 C C . ASN A 1 150 ? 0.228 13.523 32.094 1 39.56 150 ASN A C 1
ATOM 1167 O O . ASN A 1 150 ? 1.051 14.367 32.438 1 39.56 150 ASN A O 1
ATOM 1171 N N . HIS A 1 151 ? -0.05 13.281 30.797 1 40.62 151 HIS A N 1
ATOM 1172 C CA . HIS A 1 151 ? 0.552 14.328 29.984 1 40.62 151 HIS A CA 1
ATOM 1173 C C . HIS A 1 151 ? -0.414 15.492 29.781 1 40.62 151 HIS A C 1
ATOM 1175 O O . HIS A 1 151 ? -1.629 15.289 29.719 1 40.62 151 HIS A O 1
ATOM 1181 N N . PRO A 1 152 ? -0.013 16.719 29.891 1 35.44 152 PRO A N 1
ATOM 1182 C CA . PRO A 1 152 ? -0.846 17.906 29.703 1 35.44 152 PRO A CA 1
ATOM 1183 C C . PRO A 1 152 ? -1.598 17.906 28.375 1 35.44 152 PRO A C 1
ATOM 1185 O O . PRO A 1 152 ? -1.128 17.328 27.406 1 35.44 152 PRO A O 1
ATOM 1188 N N . LYS A 1 153 ? -2.887 18.047 28.406 1 34.53 153 LYS A N 1
ATOM 1189 C CA . LYS A 1 153 ? -3.914 18.047 27.375 1 34.53 153 LYS A CA 1
ATOM 1190 C C . LYS A 1 153 ? -3.465 18.828 26.156 1 34.53 153 LYS A C 1
ATOM 1192 O O . LYS A 1 153 ? -3.131 20.016 26.25 1 34.53 153 LYS A O 1
ATOM 1197 N N . PRO A 1 154 ? -2.918 18.172 25.109 1 37.06 154 PRO A N 1
ATOM 1198 C CA . PRO A 1 154 ? -2.561 18.938 23.906 1 37.06 154 PRO A CA 1
ATOM 1199 C C . PRO A 1 154 ? -3.721 19.781 23.391 1 37.06 154 PRO A C 1
ATOM 1201 O O . PRO A 1 154 ? -4.887 19.422 23.578 1 37.06 154 PRO A O 1
ATOM 1204 N N . VAL A 1 155 ? -3.602 21.031 23.156 1 29.39 155 VAL A N 1
ATOM 1205 C CA . VAL A 1 155 ? -4.527 21.969 22.531 1 29.39 155 VAL A CA 1
ATOM 1206 C C . VAL A 1 155 ? -4.98 21.438 21.172 1 29.39 155 VAL A C 1
ATOM 1208 O O . VAL A 1 155 ? -4.152 21.156 20.312 1 29.39 155 VAL A O 1
ATOM 1211 N N . LYS A 1 156 ? -6.043 20.672 21.219 1 31.62 156 LYS A N 1
ATOM 1212 C CA . LYS A 1 156 ? -6.723 20.234 20 1 31.62 156 LYS A CA 1
ATOM 1213 C C . LYS A 1 156 ? -7.066 21.422 19.109 1 31.62 156 LYS A C 1
ATOM 1215 O O . LYS A 1 156 ? -7.812 22.312 19.516 1 31.62 156 LYS A O 1
ATOM 1220 N N . LEU A 1 157 ? -6.156 21.938 18.297 1 30.59 157 LEU A N 1
ATOM 1221 C CA . LEU A 1 157 ? -6.637 22.891 17.312 1 30.59 157 LEU A CA 1
ATOM 1222 C C . LEU A 1 157 ? -7.691 22.25 16.406 1 30.59 157 LEU A C 1
ATOM 1224 O O . LEU A 1 157 ? -7.41 21.266 15.727 1 30.59 157 LEU A O 1
ATOM 1228 N N . ASN A 1 158 ? -8.906 22.25 16.781 1 28.59 158 ASN A N 1
ATOM 1229 C CA . ASN A 1 158 ? -10.094 21.781 16.062 1 28.59 158 ASN A CA 1
ATOM 1230 C C . ASN A 1 158 ? -10.078 22.234 14.609 1 28.59 158 ASN A C 1
ATOM 1232 O O . ASN A 1 158 ? -9.508 23.266 14.281 1 28.59 158 ASN A O 1
ATOM 1236 N N . LYS A 1 159 ? -10.398 21.328 13.664 1 30.3 159 LYS A N 1
ATOM 1237 C CA . LYS A 1 159 ? -10.656 21.625 12.258 1 30.3 159 LYS A CA 1
ATOM 1238 C C . LYS A 1 159 ? -11.531 22.859 12.109 1 30.3 159 LYS A C 1
ATOM 1240 O O . LYS A 1 159 ? -12.562 22.984 12.766 1 30.3 159 LYS A O 1
ATOM 1245 N N . PRO A 1 160 ? -10.977 24.016 11.484 1 29.94 160 PRO A N 1
ATOM 1246 C CA . PRO A 1 160 ? -11.844 25.172 11.227 1 29.94 160 PRO A CA 1
ATOM 1247 C C . PRO A 1 160 ? -13.102 24.797 10.445 1 29.94 160 PRO A C 1
ATOM 1249 O O . PRO A 1 160 ? -13.023 24.047 9.469 1 29.94 160 PRO A O 1
ATOM 1252 N N . SER A 1 161 ? -14.258 24.578 11.016 1 27.36 161 SER A N 1
ATOM 1253 C CA . SER A 1 161 ? -15.484 24.719 10.234 1 27.36 161 SER A CA 1
ATOM 1254 C C . SER A 1 161 ? -15.398 25.906 9.273 1 27.36 161 SER A C 1
ATOM 1256 O O . SER A 1 161 ? -14.609 26.828 9.484 1 27.36 161 SER A O 1
ATOM 1258 N N . GLN A 1 162 ? -16.078 25.859 7.996 1 25.67 162 GLN A N 1
ATOM 1259 C CA . GLN A 1 162 ? -16.141 26.844 6.922 1 25.67 162 GLN A CA 1
ATOM 1260 C C . GLN A 1 162 ? -16.422 28.234 7.477 1 25.67 162 GLN A C 1
ATOM 1262 O O . GLN A 1 162 ? -16.594 29.188 6.711 1 25.67 162 GLN A O 1
ATOM 1267 N N . THR A 1 163 ? -16.875 28.5 8.656 1 22.88 163 THR A N 1
ATOM 1268 C CA . THR A 1 163 ? -17.219 29.922 8.82 1 22.88 163 THR A CA 1
ATOM 1269 C C . THR A 1 163 ? -15.977 30.781 8.75 1 22.88 163 THR A C 1
ATOM 1271 O O . THR A 1 163 ? -14.883 30.344 9.125 1 22.88 163 THR A O 1
ATOM 1274 N N . LYS A 1 164 ? -16.125 32.188 8.109 1 25.84 164 LYS A N 1
ATOM 1275 C CA . LYS A 1 164 ? -15.266 33.312 7.777 1 25.84 164 LYS A CA 1
ATOM 1276 C C . LYS A 1 164 ? -14.398 33.688 8.969 1 25.84 164 LYS A C 1
ATOM 1278 O O . LYS A 1 164 ? -13.672 34.688 8.922 1 25.84 164 LYS A O 1
ATOM 1283 N N . GLN A 1 165 ? -14.688 33.344 10.297 1 19.64 165 GLN A N 1
ATOM 1284 C CA . GLN A 1 165 ? -14.078 34.25 11.266 1 19.64 165 GLN A CA 1
ATOM 1285 C C . GLN A 1 165 ? -12.578 33.969 11.391 1 19.64 165 GLN A C 1
ATOM 1287 O O . GLN A 1 165 ? -12.141 32.812 11.344 1 19.64 165 GLN A O 1
ATOM 1292 N N . THR A 1 166 ? -11.617 34.938 11.188 1 23.44 166 THR A N 1
ATOM 1293 C CA . THR A 1 166 ? -10.195 35.219 11.391 1 23.44 166 THR A CA 1
ATOM 1294 C C . THR A 1 166 ? -9.75 34.719 12.766 1 23.44 166 THR A C 1
ATOM 1296 O O . THR A 1 166 ? -10.031 35.375 13.773 1 23.44 166 THR A O 1
ATOM 1299 N N . CYS A 1 167 ? -10.156 33.531 13.203 1 21.67 167 CYS A N 1
ATOM 1300 C CA . CYS A 1 167 ? -9.789 33.25 14.594 1 21.67 167 CYS A CA 1
ATOM 1301 C C . CYS A 1 167 ? -8.281 33.344 14.781 1 21.67 167 CYS A C 1
ATOM 1303 O O . CYS A 1 167 ? -7.523 32.594 14.164 1 21.67 167 CYS A O 1
ATOM 1305 N N . GLN A 1 168 ? -7.691 34.594 15.102 1 22.09 168 GLN A N 1
ATOM 1306 C CA . GLN A 1 168 ? -6.391 34.938 15.664 1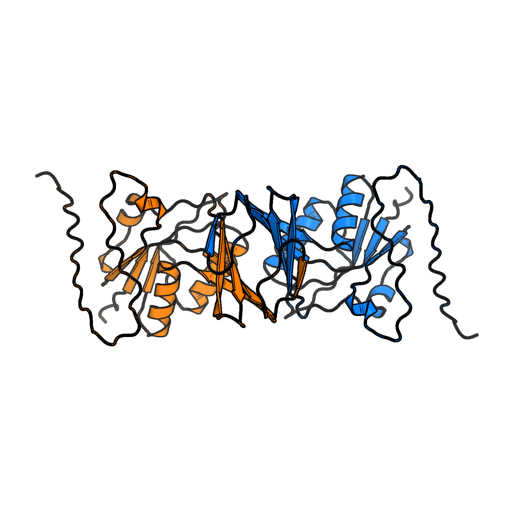 22.09 168 GLN A CA 1
ATOM 1307 C C . GLN A 1 168 ? -6.043 34.062 16.859 1 22.09 168 GLN A C 1
ATOM 1309 O O . GLN A 1 168 ? -6.25 34.469 18.016 1 22.09 168 GLN A O 1
ATOM 1314 N N . THR A 1 169 ? -6.586 32.875 17.031 1 23.8 169 THR A N 1
ATOM 1315 C CA . THR A 1 169 ? -6.316 32.312 18.344 1 23.8 169 THR A CA 1
ATOM 1316 C C . THR A 1 169 ? -4.816 32.156 18.562 1 23.8 169 THR A C 1
ATOM 1318 O O . THR A 1 169 ? -4.141 31.438 17.812 1 23.8 169 THR A O 1
ATOM 1321 N N . ARG A 1 170 ? -4.125 33.219 19.172 1 22.58 170 ARG A N 1
ATOM 1322 C CA . ARG A 1 170 ? -2.857 33.312 19.891 1 22.58 170 ARG A CA 1
ATOM 1323 C C . ARG A 1 170 ? -2.74 32.25 20.969 1 22.58 170 ARG A C 1
ATOM 1325 O O . ARG A 1 170 ? -3.189 32.438 22.094 1 22.58 170 ARG A O 1
ATOM 1332 N N . GLN A 1 171 ? -3.301 31.109 20.828 1 23.41 171 GLN A N 1
ATOM 1333 C CA . GLN A 1 171 ? -3.057 30.234 21.969 1 23.41 171 GLN A CA 1
ATOM 1334 C C . GLN A 1 171 ? -1.562 30.078 22.234 1 23.41 171 GLN A C 1
ATOM 1336 O O . GLN A 1 171 ? -0.822 29.609 21.359 1 23.41 171 GLN A O 1
ATOM 1341 N N . THR A 1 172 ? -0.99 30.984 23.062 1 21.8 172 THR A N 1
ATOM 1342 C CA . THR A 1 172 ? 0.252 31 23.828 1 21.8 172 THR A CA 1
ATOM 1343 C C . THR A 1 172 ? 0.448 29.688 24.562 1 21.8 172 THR A C 1
ATOM 1345 O O . THR A 1 172 ? -0.377 29.312 25.391 1 21.8 172 THR A O 1
ATOM 1348 N N . LEU A 1 173 ? 0.838 28.703 23.984 1 24.19 173 LEU A N 1
ATOM 1349 C CA . LEU A 1 173 ? 1.398 27.562 24.688 1 24.19 173 LEU A CA 1
ATOM 1350 C C . LEU A 1 173 ? 2.369 28.016 25.781 1 24.19 173 LEU A C 1
ATOM 1352 O O . LEU A 1 173 ? 3.467 28.484 25.469 1 24.19 173 LEU A O 1
ATOM 1356 N N . GLN A 1 174 ? 1.866 28.75 26.75 1 22.12 174 GLN A N 1
ATOM 1357 C CA . GLN A 1 174 ? 2.621 28.922 28 1 22.12 174 GLN A CA 1
ATOM 1358 C C . GLN A 1 174 ? 2.988 27.578 28.609 1 22.12 174 GLN A C 1
ATOM 1360 O O . GLN A 1 174 ? 2.123 26.859 29.125 1 22.12 174 GLN A O 1
ATOM 1365 N N . THR A 1 175 ? 3.617 26.688 28 1 23.11 175 THR A N 1
ATOM 1366 C CA . THR A 1 175 ? 4.309 25.656 28.766 1 23.11 175 THR A CA 1
ATOM 1367 C C . THR A 1 175 ? 5.184 26.297 29.844 1 23.11 175 THR A C 1
ATOM 1369 O O . THR A 1 175 ? 6.023 27.141 29.547 1 23.11 175 THR A O 1
ATOM 1372 N N . ASN A 1 176 ? 4.598 26.516 31.031 1 24.14 176 ASN A N 1
ATOM 1373 C CA . ASN A 1 176 ? 5.336 26.734 32.281 1 24.14 176 ASN A CA 1
ATOM 1374 C C . ASN A 1 176 ? 6.473 25.719 32.438 1 24.14 176 ASN A C 1
ATOM 1376 O O . ASN A 1 176 ? 6.23 24.531 32.594 1 24.14 176 ASN A O 1
ATOM 1380 N N . LEU A 1 177 ? 7.465 25.703 31.609 1 25.7 177 LEU A N 1
ATOM 1381 C CA . LEU A 1 177 ? 8.75 25.188 32.062 1 25.7 177 LEU A CA 1
ATOM 1382 C C . LEU A 1 177 ? 9.18 25.828 33.375 1 25.7 177 LEU A C 1
ATOM 1384 O O . LEU A 1 177 ? 9.477 27.016 33.406 1 25.7 177 LEU A O 1
ATOM 1388 N N . ASN A 1 178 ? 8.398 25.531 34.469 1 24.78 178 ASN A N 1
ATOM 1389 C CA . ASN A 1 178 ? 8.914 25.812 35.812 1 24.78 178 ASN A CA 1
ATOM 1390 C C . ASN A 1 178 ? 10.375 25.406 35.938 1 24.78 178 ASN A C 1
ATOM 1392 O O . ASN A 1 178 ? 10.695 24.219 35.938 1 24.78 178 ASN A O 1
ATOM 1396 N N . LEU A 1 179 ? 11.266 26.062 35.219 1 21.59 179 LEU A N 1
ATOM 1397 C CA . LEU A 1 179 ? 12.656 26.188 35.625 1 21.59 179 LEU A CA 1
ATOM 1398 C C . LEU A 1 179 ? 12.758 26.656 37.062 1 21.59 179 LEU A C 1
ATOM 1400 O O . LEU A 1 179 ? 12.227 27.719 37.438 1 21.59 179 LEU A O 1
ATOM 1404 N N . SER A 1 180 ? 12.68 25.672 38.094 1 21.98 180 SER A N 1
ATOM 1405 C CA . SER A 1 180 ? 13.117 25.953 39.469 1 21.98 180 SER A CA 1
ATOM 1406 C C . SER A 1 180 ? 14.32 26.875 39.5 1 21.98 180 SER A C 1
ATOM 1408 O O . SER A 1 180 ? 15.32 26.641 38.812 1 21.98 180 SER A O 1
ATOM 1410 N N . ASN A 1 181 ? 14.078 28.109 39.688 1 20.92 181 ASN A N 1
ATOM 1411 C CA . ASN A 1 181 ? 15.031 28.891 40.469 1 20.92 181 ASN A CA 1
ATOM 1412 C C . ASN A 1 181 ? 15.227 28.281 41.844 1 20.92 181 ASN A C 1
ATOM 1414 O O . ASN A 1 181 ? 14.258 27.859 42.5 1 20.92 181 ASN A O 1
ATOM 1418 N N . MET B 1 1 ? 24.266 -33.594 -16.625 1 41.44 1 MET B N 1
ATOM 1419 C CA . MET B 1 1 ? 23.203 -33.594 -15.625 1 41.44 1 MET B CA 1
ATOM 1420 C C . MET B 1 1 ? 21.922 -32.969 -16.188 1 41.44 1 MET B C 1
ATOM 1422 O O . MET B 1 1 ? 21.953 -31.891 -16.766 1 41.44 1 MET B O 1
ATOM 1426 N N . GLU B 1 2 ? 21.047 -33.688 -16.594 1 52.25 2 GLU B N 1
ATOM 1427 C CA . GLU B 1 2 ? 19.828 -33.219 -17.25 1 52.25 2 GLU B CA 1
ATOM 1428 C C . GLU B 1 2 ? 19.234 -32.031 -16.516 1 52.25 2 GLU B C 1
ATOM 1430 O O . GLU B 1 2 ? 19.016 -32.094 -15.297 1 52.25 2 GLU B O 1
ATOM 1435 N N . GLN B 1 3 ? 19.578 -30.859 -16.953 1 65 3 GLN B N 1
ATOM 1436 C CA . GLN B 1 3 ? 19.078 -29.656 -16.297 1 65 3 GLN B CA 1
ATOM 1437 C C . GLN B 1 3 ? 17.594 -29.797 -15.969 1 65 3 GLN B C 1
ATOM 1439 O O . GLN B 1 3 ? 16.797 -30.266 -16.797 1 65 3 GLN B O 1
ATOM 1444 N N . GLN B 1 4 ? 17.266 -29.891 -14.727 1 82.5 4 GLN B N 1
ATOM 1445 C CA . GLN B 1 4 ? 15.891 -30.062 -14.289 1 82.5 4 GLN B CA 1
ATOM 1446 C C . GLN B 1 4 ? 14.977 -29 -14.891 1 82.5 4 GLN B C 1
ATOM 1448 O O . GLN B 1 4 ? 15.219 -27.812 -14.734 1 82.5 4 GLN B O 1
ATOM 1453 N N . LYS B 1 5 ? 14.109 -29.469 -15.773 1 91.75 5 LYS B N 1
ATOM 1454 C CA . LYS B 1 5 ? 13.148 -28.578 -16.422 1 91.75 5 LYS B CA 1
ATOM 1455 C C . LYS B 1 5 ? 12.25 -27.891 -15.391 1 91.75 5 LYS B C 1
ATOM 1457 O O . LYS B 1 5 ? 11.945 -28.469 -14.344 1 91.75 5 LYS B O 1
ATOM 1462 N N . LYS B 1 6 ? 11.953 -26.688 -15.711 1 96.12 6 LYS B N 1
ATOM 1463 C CA . LYS B 1 6 ? 11.164 -25.859 -14.797 1 96.12 6 LYS B CA 1
ATOM 1464 C C . LYS B 1 6 ? 9.68 -25.906 -15.172 1 96.12 6 LYS B C 1
ATOM 1466 O O . LYS B 1 6 ? 9.328 -26.328 -16.266 1 96.12 6 LYS B O 1
ATOM 1471 N N . THR B 1 7 ? 8.828 -25.562 -14.172 1 96.88 7 THR B N 1
ATOM 1472 C CA . THR B 1 7 ? 7.434 -25.219 -14.453 1 96.88 7 THR B CA 1
ATOM 1473 C C . THR B 1 7 ? 7.289 -23.734 -14.719 1 96.88 7 THR B C 1
ATOM 1475 O O . THR B 1 7 ? 7.836 -22.906 -13.984 1 96.88 7 THR B O 1
ATOM 1478 N N . LEU B 1 8 ? 6.621 -23.406 -15.844 1 97.25 8 LEU B N 1
ATOM 1479 C CA . LEU B 1 8 ? 6.355 -22 -16.156 1 97.25 8 LEU B CA 1
ATOM 1480 C C . LEU B 1 8 ? 4.938 -21.609 -15.75 1 97.25 8 LEU B C 1
ATOM 1482 O O . LEU B 1 8 ? 3.973 -22.281 -16.141 1 97.25 8 LEU B O 1
ATOM 1486 N N . CYS B 1 9 ? 4.793 -20.594 -14.922 1 97 9 CYS B N 1
ATOM 1487 C CA . CYS B 1 9 ? 3.49 -20.016 -14.602 1 97 9 CYS B CA 1
ATOM 1488 C C . CYS B 1 9 ? 3.312 -18.656 -15.273 1 97 9 CYS B C 1
ATOM 1490 O O . CYS B 1 9 ? 4.148 -17.766 -15.109 1 97 9 CYS B O 1
ATOM 1492 N N . VAL B 1 10 ? 2.215 -18.5 -16.047 1 95.81 10 VAL B N 1
ATOM 1493 C CA . VAL B 1 10 ? 1.955 -17.297 -16.812 1 95.81 10 VAL B CA 1
ATOM 1494 C C . VAL B 1 10 ? 0.705 -16.594 -16.281 1 95.81 10 VAL B C 1
ATOM 1496 O O . VAL B 1 10 ? -0.36 -17.203 -16.188 1 95.81 10 VAL B O 1
ATOM 1499 N N . GLY B 1 11 ? 0.883 -15.367 -15.844 1 94.06 11 GLY B N 1
ATOM 1500 C CA . GLY B 1 11 ? -0.305 -14.672 -15.375 1 94.06 11 GLY B CA 1
ATOM 1501 C C . GLY B 1 11 ? -0.002 -13.32 -14.758 1 94.06 11 GLY B C 1
ATOM 1502 O O . GLY B 1 11 ? 0.991 -12.68 -15.109 1 94.06 11 GLY B O 1
ATOM 1503 N N . LEU B 1 12 ? -0.888 -12.867 -13.977 1 91.5 12 LEU B N 1
ATOM 1504 C CA . LEU B 1 12 ? -0.799 -11.547 -13.352 1 91.5 12 LEU B CA 1
ATOM 1505 C C . LEU B 1 12 ? -0.069 -11.633 -12.016 1 91.5 12 LEU B C 1
ATOM 1507 O O . LEU B 1 12 ? -0.109 -12.672 -11.344 1 91.5 12 LEU B O 1
ATOM 1511 N N . VAL B 1 13 ? 0.6 -10.609 -11.719 1 94.31 13 VAL B N 1
ATOM 1512 C CA . VAL B 1 13 ? 1.15 -10.391 -10.383 1 94.31 13 VAL B CA 1
ATOM 1513 C C . VAL B 1 13 ? 0.664 -9.047 -9.844 1 94.31 13 VAL B C 1
ATOM 1515 O O . VAL B 1 13 ? 0.507 -8.086 -10.594 1 94.31 13 VAL B O 1
ATOM 1518 N N . CYS B 1 14 ? 0.352 -9.031 -8.586 1 93.94 14 CYS B N 1
ATOM 1519 C CA . CYS B 1 14 ? -0.196 -7.824 -7.969 1 93.94 14 CYS B CA 1
ATOM 1520 C C . CYS B 1 14 ? 0.261 -7.695 -6.52 1 93.94 14 CYS B C 1
ATOM 1522 O O . CYS B 1 14 ? 0.955 -8.57 -6.004 1 93.94 14 CYS B O 1
ATOM 1524 N N . LEU B 1 15 ? 0.019 -6.547 -5.961 1 95.19 15 LEU B N 1
ATOM 1525 C CA . LEU B 1 15 ? 0.217 -6.312 -4.535 1 95.19 15 LEU B CA 1
ATOM 1526 C C . LEU B 1 15 ? -1.096 -6.461 -3.771 1 95.19 15 LEU B C 1
ATOM 1528 O O . LEU B 1 15 ? -2.121 -5.914 -4.18 1 95.19 15 LEU B O 1
ATOM 1532 N N . ASP B 1 16 ? -1.114 -7.281 -2.752 1 96 16 ASP B N 1
ATOM 1533 C CA . ASP B 1 16 ? -2.242 -7.375 -1.83 1 96 16 ASP B CA 1
ATOM 1534 C C . ASP B 1 16 ? -1.925 -6.691 -0.502 1 96 16 ASP B C 1
ATOM 1536 O O . ASP B 1 16 ? -0.928 -7.016 0.146 1 96 16 ASP B O 1
ATOM 1540 N N . ILE B 1 17 ? -2.678 -5.754 -0.122 1 96.25 17 ILE B N 1
ATOM 1541 C CA . ILE B 1 17 ? -2.621 -5.141 1.2 1 96.25 17 ILE B CA 1
ATOM 1542 C C . ILE B 1 17 ? -3.703 -5.742 2.094 1 96.25 17 ILE B C 1
ATOM 1544 O O . ILE B 1 17 ? -4.887 -5.43 1.94 1 96.25 17 ILE B O 1
ATOM 1548 N N . ILE B 1 18 ? -3.258 -6.539 3.008 1 97.44 18 ILE B N 1
ATOM 1549 C CA . ILE B 1 18 ? -4.195 -7.32 3.807 1 97.44 18 ILE B CA 1
ATOM 1550 C C . ILE B 1 18 ? -4.395 -6.652 5.164 1 97.44 18 ILE B C 1
ATOM 1552 O O . ILE B 1 18 ? -3.441 -6.484 5.93 1 97.44 18 ILE B O 1
ATOM 1556 N N . ASN B 1 19 ? -5.605 -6.305 5.445 1 98.44 19 ASN B N 1
ATOM 1557 C CA . ASN B 1 19 ? -6.008 -5.73 6.723 1 98.44 19 ASN B CA 1
ATOM 1558 C C . ASN B 1 19 ? -6.844 -6.707 7.539 1 98.44 19 ASN B C 1
ATOM 1560 O O . ASN B 1 19 ? -7.973 -7.035 7.164 1 98.44 19 ASN B O 1
ATOM 1564 N N . VAL B 1 20 ? -6.273 -7.141 8.656 1 98.56 20 VAL B N 1
ATOM 1565 C CA . VAL B 1 20 ? -7 -8.055 9.531 1 98.56 20 VAL B CA 1
ATOM 1566 C C . VAL B 1 20 ? -7.766 -7.262 10.586 1 98.56 20 VAL B C 1
ATOM 1568 O O . VAL B 1 20 ? -7.191 -6.426 11.289 1 98.56 20 VAL B O 1
ATOM 1571 N N . VAL B 1 21 ? -9.031 -7.5 10.641 1 98.56 21 VAL B N 1
ATOM 1572 C CA . VAL B 1 21 ? -9.875 -6.746 11.562 1 98.56 21 VAL B CA 1
ATOM 1573 C C . VAL B 1 21 ? -10.672 -7.707 12.445 1 98.56 21 VAL B C 1
ATOM 1575 O O . VAL B 1 21 ? -10.875 -8.867 12.078 1 98.56 21 VAL B O 1
ATOM 1578 N N . ASP B 1 22 ? -11.016 -7.207 13.617 1 98.06 22 ASP B N 1
ATOM 1579 C CA . ASP B 1 22 ? -11.828 -8.008 14.523 1 98.06 22 ASP B CA 1
ATOM 1580 C C . ASP B 1 22 ? -13.266 -8.117 14.016 1 98.06 22 ASP B C 1
ATOM 1582 O O . ASP B 1 22 ? -13.883 -9.18 14.102 1 98.06 22 ASP B O 1
ATOM 1586 N N . LYS B 1 23 ? -13.797 -7.043 13.508 1 98.06 23 LYS B N 1
ATOM 1587 C CA . LYS B 1 23 ? -15.125 -6.945 12.906 1 98.06 23 LYS B CA 1
ATOM 1588 C C . LYS B 1 23 ? -15.086 -6.129 11.617 1 98.06 23 LYS B C 1
ATOM 1590 O O . LYS B 1 23 ? -14.336 -5.156 11.516 1 98.06 23 LYS B O 1
ATOM 1595 N N . TYR B 1 24 ? -15.961 -6.508 10.75 1 98.44 24 TYR B N 1
ATOM 1596 C CA . TYR B 1 24 ? -16.016 -5.758 9.5 1 98.44 24 TYR B CA 1
ATOM 1597 C C . TYR B 1 24 ? -16.359 -4.297 9.75 1 98.44 24 TYR B C 1
ATOM 1599 O O . TYR B 1 24 ? -17.312 -3.996 10.461 1 98.44 24 TYR B O 1
ATOM 1607 N N . PRO B 1 25 ? -15.555 -3.389 9.164 1 98.5 25 PRO B N 1
ATOM 1608 C CA . PRO B 1 25 ? -15.773 -1.977 9.492 1 98.5 25 PRO B CA 1
ATOM 1609 C C . PRO B 1 25 ? -17.109 -1.454 9 1 98.5 25 PRO B C 1
ATOM 1611 O O . PRO B 1 25 ? -17.516 -1.741 7.867 1 98.5 25 PRO B O 1
ATOM 1614 N N . GLU B 1 26 ? -17.781 -0.768 9.883 1 98.25 26 GLU B N 1
ATOM 1615 C CA . GLU B 1 26 ? -19 -0.052 9.484 1 98.25 26 GLU B CA 1
ATOM 1616 C C . GLU B 1 26 ? -18.656 1.172 8.633 1 98.25 26 GLU B C 1
ATOM 1618 O O . GLU B 1 26 ? -17.641 1.841 8.883 1 98.25 26 GLU B O 1
ATOM 1623 N N . GLU B 1 27 ? -19.516 1.463 7.652 1 98.19 27 GLU B N 1
ATOM 1624 C CA . GLU B 1 27 ? -19.281 2.641 6.82 1 98.19 27 GLU B CA 1
ATOM 1625 C C . GLU B 1 27 ? -19.172 3.902 7.672 1 98.19 27 GLU B C 1
ATOM 1627 O O . GLU B 1 27 ? -19.875 4.051 8.672 1 98.19 27 GLU B O 1
ATOM 1632 N N . ASP B 1 28 ? -18.281 4.812 7.25 1 98.25 28 ASP B N 1
ATOM 1633 C CA . ASP B 1 28 ? -18.062 6.133 7.832 1 98.25 28 ASP B CA 1
ATOM 1634 C C . ASP B 1 28 ? -17.469 6.023 9.234 1 98.25 28 ASP B C 1
ATOM 1636 O O . ASP B 1 28 ? -17.812 6.805 10.125 1 98.25 28 ASP B O 1
ATOM 1640 N N . THR B 1 29 ? -16.703 4.969 9.477 1 97.75 29 THR B N 1
ATOM 1641 C CA . THR B 1 29 ? -16.016 4.789 10.75 1 97.75 29 THR B CA 1
ATOM 1642 C C . THR B 1 29 ? -14.5 4.805 10.555 1 97.75 29 THR B C 1
ATOM 1644 O O . THR B 1 29 ? -14.016 4.723 9.43 1 97.75 29 THR B O 1
ATOM 1647 N N . ASP B 1 30 ? -13.82 5.047 11.602 1 94.69 30 ASP B N 1
ATOM 1648 C CA . ASP B 1 30 ? -12.367 4.914 11.742 1 94.69 30 ASP B CA 1
ATOM 1649 C C . ASP B 1 30 ? -12.008 3.777 12.688 1 94.69 30 ASP B C 1
ATOM 1651 O O . ASP B 1 30 ? -12.406 3.785 13.859 1 94.69 30 ASP B O 1
ATOM 1655 N N . SER B 1 31 ? -11.336 2.762 12.141 1 94.5 31 SER B N 1
ATOM 1656 C CA . SER B 1 31 ? -11.016 1.611 12.977 1 94.5 31 SER B CA 1
ATOM 1657 C C . SER B 1 31 ? -9.547 1.226 12.852 1 94.5 31 SER B C 1
ATOM 1659 O O . SER B 1 31 ? -8.891 1.587 11.875 1 94.5 31 SER B O 1
ATOM 1661 N N . ARG B 1 32 ? -9.102 0.498 13.883 1 94.81 32 ARG B N 1
ATOM 1662 C CA . ARG B 1 32 ? -7.742 -0.034 13.867 1 94.81 32 ARG B CA 1
ATOM 1663 C C . ARG B 1 32 ? -7.73 -1.501 13.453 1 94.81 32 ARG B C 1
ATOM 1665 O O . ARG B 1 32 ? -8.586 -2.279 13.875 1 94.81 32 ARG B O 1
ATOM 1672 N N . CYS B 1 33 ? -6.785 -1.77 12.633 1 97.19 33 CYS B N 1
ATOM 1673 C CA . CYS B 1 33 ? -6.59 -3.166 12.258 1 97.19 33 CYS B CA 1
ATOM 1674 C C . CYS B 1 33 ? -5.883 -3.936 13.367 1 97.19 33 CYS B C 1
ATOM 1676 O O . CYS B 1 33 ? -5.113 -3.357 14.133 1 97.19 33 CYS B O 1
ATOM 1678 N N . LEU B 1 34 ? -6.211 -5.23 13.445 1 97 34 LEU B N 1
ATOM 1679 C CA . LEU B 1 34 ? -5.41 -6.117 14.281 1 97 34 LEU B CA 1
ATOM 1680 C C . LEU B 1 34 ? -4 -6.266 13.719 1 97 34 LEU B C 1
ATOM 1682 O O . LEU B 1 34 ? -3.031 -6.344 14.484 1 97 34 LEU B O 1
ATOM 1686 N N . SER B 1 35 ? -3.926 -6.301 12.414 1 96.44 35 SER B N 1
ATOM 1687 C CA . SER B 1 35 ? -2.658 -6.32 11.688 1 96.44 35 SER B CA 1
ATOM 1688 C C . SER B 1 35 ? -2.844 -5.906 10.234 1 96.44 35 SER B C 1
ATOM 1690 O O . SER B 1 35 ? -3.965 -5.902 9.727 1 96.44 35 SER B O 1
ATOM 1692 N N . GLN B 1 36 ? -1.759 -5.496 9.656 1 95.56 36 GLN B N 1
ATOM 1693 C CA . GLN B 1 36 ? -1.679 -5.148 8.242 1 95.56 36 GLN B CA 1
ATOM 1694 C C . GLN B 1 36 ? -0.381 -5.66 7.625 1 95.56 36 GLN B C 1
ATOM 1696 O O . GLN B 1 36 ? 0.691 -5.523 8.219 1 95.56 36 GLN B O 1
ATOM 1701 N N . ARG B 1 37 ? -0.536 -6.242 6.438 1 93.12 37 ARG B N 1
ATOM 1702 C CA . ARG B 1 37 ? 0.681 -6.719 5.785 1 93.12 37 ARG B CA 1
ATOM 1703 C C . ARG B 1 37 ? 0.567 -6.613 4.27 1 93.12 37 ARG B C 1
ATOM 1705 O O . ARG B 1 37 ? -0.53 -6.703 3.715 1 93.12 37 ARG B O 1
ATOM 1712 N N . TRP B 1 38 ? 1.708 -6.383 3.705 1 92.81 38 TRP B N 1
ATOM 1713 C CA . TRP B 1 38 ? 1.85 -6.395 2.254 1 92.81 38 TRP B CA 1
ATOM 1714 C C . TRP B 1 38 ? 2.303 -7.762 1.759 1 92.81 38 TRP B C 1
ATOM 1716 O O . TRP B 1 38 ? 3.18 -8.391 2.359 1 92.81 38 TRP B O 1
ATOM 1726 N N . GLN B 1 39 ? 1.61 -8.211 0.766 1 95.12 39 GLN B N 1
ATOM 1727 C CA . GLN B 1 39 ? 1.929 -9.523 0.226 1 95.12 39 GLN B CA 1
ATOM 1728 C C . GLN B 1 39 ? 1.805 -9.539 -1.295 1 95.12 39 GLN B C 1
ATOM 1730 O O . GLN B 1 39 ? 0.879 -8.945 -1.854 1 95.12 39 GLN B O 1
ATOM 1735 N N . ARG B 1 40 ? 2.803 -10.172 -1.925 1 97.06 40 ARG B N 1
ATOM 1736 C CA . ARG B 1 40 ? 2.676 -10.422 -3.355 1 97.06 40 ARG B CA 1
ATOM 1737 C C . ARG B 1 40 ? 1.471 -11.312 -3.648 1 97.06 40 ARG B C 1
ATOM 1739 O O . ARG B 1 40 ? 1.259 -12.32 -2.975 1 97.06 40 ARG B O 1
ATOM 1746 N N . GLY B 1 41 ? 0.67 -10.891 -4.699 1 95.38 41 GLY B N 1
ATOM 1747 C CA . GLY B 1 41 ? -0.505 -11.648 -5.09 1 95.38 41 GLY B CA 1
ATOM 1748 C C . GLY B 1 41 ? -0.499 -12.047 -6.555 1 95.38 41 GLY B C 1
ATOM 1749 O O . GLY B 1 41 ? 0.498 -11.844 -7.254 1 95.38 41 GLY B O 1
ATOM 1750 N N . GLY B 1 42 ? -1.654 -12.641 -6.969 1 92.75 42 GLY B N 1
ATOM 1751 C CA . GLY B 1 42 ? -1.783 -13.211 -8.297 1 92.75 42 GLY B CA 1
ATOM 1752 C C . GLY B 1 42 ? -1.708 -14.727 -8.312 1 92.75 42 GLY B C 1
ATOM 1753 O O . GLY B 1 42 ? -0.721 -15.305 -7.859 1 92.75 42 GLY B O 1
ATOM 1754 N N . ASN B 1 43 ? -2.682 -15.281 -8.945 1 92.81 43 ASN B N 1
ATOM 1755 C CA . ASN B 1 43 ? -2.799 -16.734 -8.883 1 92.81 43 ASN B CA 1
ATOM 1756 C C . ASN B 1 43 ? -1.547 -17.422 -9.43 1 92.81 43 ASN B C 1
ATOM 1758 O O . ASN B 1 43 ? -0.989 -18.312 -8.781 1 92.81 43 ASN B O 1
ATOM 1762 N N . ALA B 1 44 ? -1.16 -17.031 -10.625 1 95.38 44 ALA B N 1
ATOM 1763 C CA . ALA B 1 44 ? 0.034 -17.625 -11.219 1 95.38 44 ALA B CA 1
ATOM 1764 C C . ALA B 1 44 ? 1.271 -17.328 -10.375 1 95.38 44 ALA B C 1
ATOM 1766 O O . ALA B 1 44 ? 2.09 -18.219 -10.141 1 95.38 44 ALA B O 1
ATOM 1767 N N . SER B 1 45 ? 1.334 -16.109 -9.977 1 96.38 45 SER B N 1
ATOM 1768 C CA . SER B 1 45 ? 2.422 -15.68 -9.102 1 96.38 45 SER B CA 1
ATOM 1769 C C . SER B 1 45 ? 2.459 -16.5 -7.82 1 96.38 45 SER B C 1
ATOM 1771 O O . SER B 1 45 ? 3.516 -17 -7.426 1 96.38 45 SER B O 1
ATOM 1773 N N . ASN B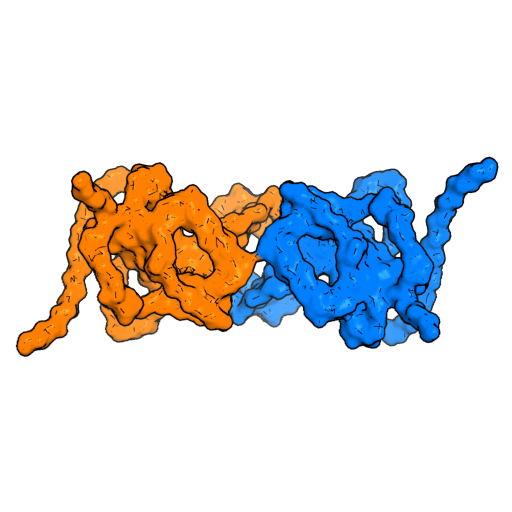 1 46 ? 1.365 -16.719 -7.242 1 95.94 46 ASN B N 1
ATOM 1774 C CA . ASN B 1 46 ? 1.268 -17.5 -6.008 1 95.94 46 ASN B CA 1
ATOM 1775 C C . ASN B 1 46 ? 1.576 -18.969 -6.246 1 95.94 46 ASN B C 1
ATOM 1777 O O . ASN B 1 46 ? 2.18 -19.625 -5.398 1 95.94 46 ASN B O 1
ATOM 1781 N N . SER B 1 47 ? 1.153 -19.484 -7.363 1 96.62 47 SER B N 1
ATOM 1782 C CA . SER B 1 47 ? 1.467 -20.859 -7.715 1 96.62 47 SER B CA 1
ATOM 1783 C C . SER B 1 47 ? 2.975 -21.094 -7.754 1 96.62 47 SER B C 1
ATOM 1785 O O . SER B 1 47 ? 3.461 -22.125 -7.293 1 96.62 47 SER B O 1
ATOM 1787 N N . CYS B 1 48 ? 3.689 -20.125 -8.25 1 97.62 48 CYS B N 1
ATOM 1788 C CA . CYS B 1 48 ? 5.145 -20.234 -8.266 1 97.62 48 CYS B CA 1
ATOM 1789 C C . CYS B 1 48 ? 5.695 -20.391 -6.855 1 97.62 48 CYS B C 1
ATOM 1791 O O . CYS B 1 48 ? 6.602 -21.188 -6.621 1 97.62 48 CYS B O 1
ATOM 1793 N N . THR B 1 49 ? 5.113 -19.625 -5.973 1 97.81 49 THR B N 1
ATOM 1794 C CA . THR B 1 49 ? 5.582 -19.703 -4.594 1 97.81 49 THR B CA 1
ATOM 1795 C C . THR B 1 49 ? 5.367 -21.094 -4.023 1 97.81 49 THR B C 1
ATOM 1797 O O . THR B 1 49 ? 6.27 -21.672 -3.41 1 97.81 49 THR B O 1
ATOM 1800 N N . VAL B 1 50 ? 4.203 -21.641 -4.246 1 96.88 50 VAL B N 1
ATOM 1801 C CA . VAL B 1 50 ? 3.879 -22.969 -3.754 1 96.88 50 VAL B CA 1
ATOM 1802 C C . VAL B 1 50 ? 4.836 -24 -4.359 1 96.88 50 VAL B C 1
ATOM 1804 O O . VAL B 1 50 ? 5.398 -24.828 -3.643 1 96.88 50 VAL B O 1
ATOM 1807 N N . LEU B 1 51 ? 5.066 -23.953 -5.66 1 96.94 51 LEU B N 1
ATOM 1808 C CA . LEU B 1 51 ? 5.969 -24.859 -6.352 1 96.94 51 LEU B CA 1
ATOM 1809 C C . LEU B 1 51 ? 7.379 -24.766 -5.781 1 96.94 51 LEU B C 1
ATOM 1811 O O . LEU B 1 51 ? 8.016 -25.797 -5.504 1 96.94 51 LEU B O 1
ATOM 1815 N N . SER B 1 52 ? 7.805 -23.531 -5.543 1 97.81 52 SER B N 1
ATOM 1816 C CA . SER B 1 52 ? 9.148 -23.328 -5.008 1 97.81 52 SER B CA 1
ATOM 1817 C C . SER B 1 52 ? 9.281 -23.922 -3.615 1 97.81 52 SER B C 1
ATOM 1819 O O . SER B 1 52 ? 10.273 -24.594 -3.316 1 97.81 52 SER B O 1
ATOM 1821 N N . LEU B 1 53 ? 8.312 -23.703 -2.832 1 96.88 53 LEU B N 1
ATOM 1822 C CA . LEU B 1 53 ? 8.352 -24.219 -1.465 1 96.88 53 LEU B CA 1
ATOM 1823 C C . LEU B 1 53 ? 8.344 -25.734 -1.454 1 96.88 53 LEU B C 1
ATOM 1825 O O . LEU B 1 53 ? 8.883 -26.359 -0.537 1 96.88 53 LEU B O 1
ATOM 1829 N N . LEU B 1 54 ? 7.828 -26.344 -2.475 1 96.75 54 LEU B N 1
ATOM 1830 C CA . LEU B 1 54 ? 7.785 -27.797 -2.605 1 96.75 54 LEU B CA 1
ATOM 1831 C C . LEU B 1 54 ? 9.055 -28.312 -3.277 1 96.75 54 LEU B C 1
ATOM 1833 O O . LEU B 1 54 ? 9.172 -29.516 -3.541 1 96.75 54 LEU B O 1
ATOM 1837 N N . GLY B 1 55 ? 9.93 -27.422 -3.611 1 95.75 55 GLY B N 1
ATOM 1838 C CA . GLY B 1 55 ? 11.219 -27.797 -4.164 1 95.75 55 GLY B CA 1
ATOM 1839 C C . GLY B 1 55 ? 11.195 -27.938 -5.676 1 95.75 55 GLY B C 1
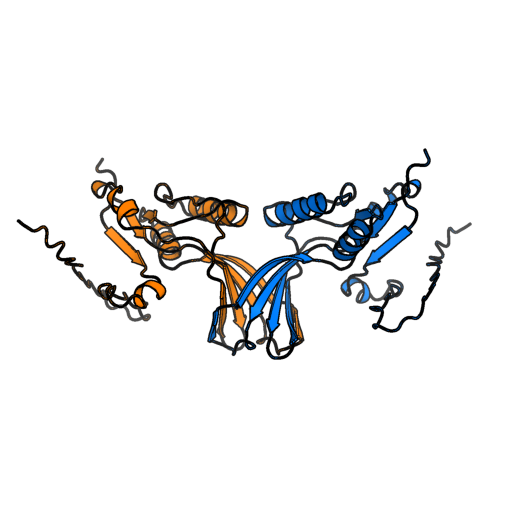ATOM 1840 O O . GLY B 1 55 ? 12.141 -28.469 -6.27 1 95.75 55 GLY B O 1
ATOM 1841 N N . ALA B 1 56 ? 10.148 -27.562 -6.262 1 95.75 56 ALA B N 1
ATOM 1842 C CA . ALA B 1 56 ? 10.047 -27.625 -7.719 1 95.75 56 ALA B CA 1
ATOM 1843 C C . ALA B 1 56 ? 10.516 -26.328 -8.359 1 95.75 56 ALA B C 1
ATOM 1845 O O . ALA B 1 56 ? 9.961 -25.266 -8.078 1 95.75 56 ALA B O 1
ATOM 1846 N N . PRO B 1 57 ? 11.523 -26.469 -9.211 1 96.31 57 PRO B N 1
ATOM 1847 C CA . PRO B 1 57 ? 11.953 -25.234 -9.883 1 96.31 57 PRO B CA 1
ATOM 1848 C C . PRO B 1 57 ? 10.859 -24.641 -10.766 1 96.31 57 PRO B C 1
ATOM 1850 O O . PRO B 1 57 ? 10.133 -25.375 -11.445 1 96.31 57 PRO B O 1
ATOM 1853 N N . CYS B 1 58 ? 10.734 -23.281 -10.727 1 97.5 58 CYS B N 1
ATOM 1854 C CA . CYS B 1 58 ? 9.68 -22.656 -11.516 1 97.5 58 CYS B CA 1
ATOM 1855 C C . CYS B 1 58 ? 10.094 -21.266 -11.961 1 97.5 58 CYS B C 1
ATOM 1857 O O . CYS B 1 58 ? 11.07 -20.703 -11.453 1 97.5 58 CYS B O 1
ATOM 1859 N N . ALA B 1 59 ? 9.367 -20.844 -13.016 1 98.06 59 ALA B N 1
ATOM 1860 C CA . ALA B 1 59 ? 9.523 -19.5 -13.578 1 98.06 59 ALA B CA 1
ATOM 1861 C C . ALA B 1 59 ? 8.172 -18.797 -13.711 1 98.06 59 ALA B C 1
ATOM 1863 O O . ALA B 1 59 ? 7.148 -19.453 -13.922 1 98.06 59 ALA B O 1
ATOM 1864 N N . PHE B 1 60 ? 8.211 -17.469 -13.531 1 97.88 60 PHE B N 1
ATOM 1865 C CA . PHE B 1 60 ? 7.016 -16.641 -13.695 1 97.88 60 PHE B CA 1
ATOM 1866 C C . PHE B 1 60 ? 7.133 -15.773 -14.938 1 97.88 60 PHE B C 1
ATOM 1868 O O . PHE B 1 60 ? 8.172 -15.156 -15.18 1 97.88 60 PHE B O 1
ATOM 1875 N N . MET B 1 61 ? 6.117 -15.844 -15.68 1 96.81 61 MET B N 1
ATOM 1876 C CA . MET B 1 61 ? 6 -14.93 -16.812 1 96.81 61 MET B CA 1
ATOM 1877 C C . MET B 1 61 ? 4.809 -13.992 -16.625 1 96.81 61 MET B C 1
ATOM 1879 O O . MET B 1 61 ? 3.672 -14.453 -16.484 1 96.81 61 MET B O 1
ATOM 1883 N N . GLY B 1 62 ? 5.047 -12.773 -16.578 1 95.31 62 GLY B N 1
ATOM 1884 C CA . GLY B 1 62 ? 4.051 -11.727 -16.422 1 95.31 62 GLY B CA 1
ATOM 1885 C C . GLY B 1 62 ? 4.602 -10.336 -16.688 1 95.31 62 GLY B C 1
ATOM 1886 O O . GLY B 1 62 ? 5.66 -10.188 -17.297 1 95.31 62 GLY B O 1
ATOM 1887 N N . SER B 1 63 ? 3.781 -9.352 -16.359 1 94.12 63 SER B N 1
ATOM 1888 C CA . SER B 1 63 ? 4.176 -7.957 -16.562 1 94.12 63 SER B CA 1
ATOM 1889 C C . SER B 1 63 ? 4.434 -7.266 -15.219 1 94.12 63 SER B C 1
ATOM 1891 O O . SER B 1 63 ? 3.771 -7.566 -14.227 1 94.12 63 SER B O 1
ATOM 1893 N N . LEU B 1 64 ? 5.359 -6.398 -15.273 1 93.75 64 LEU B N 1
ATOM 1894 C CA . LEU B 1 64 ? 5.684 -5.57 -14.117 1 93.75 64 LEU B CA 1
ATOM 1895 C C . LEU B 1 64 ? 5.949 -4.129 -14.539 1 93.75 64 LEU B C 1
ATOM 1897 O O . LEU B 1 64 ? 6.297 -3.865 -15.688 1 93.75 64 LEU B O 1
ATOM 1901 N N . SER B 1 65 ? 5.652 -3.252 -13.656 1 91.5 65 SER B N 1
ATOM 1902 C CA . SER B 1 65 ? 6.059 -1.861 -13.828 1 91.5 65 SER B CA 1
ATOM 1903 C C . SER B 1 65 ? 7.32 -1.552 -13.031 1 91.5 65 SER B C 1
ATOM 1905 O O . SER B 1 65 ? 7.973 -2.461 -12.516 1 91.5 65 SER B O 1
ATOM 1907 N N . ALA B 1 66 ? 7.695 -0.297 -13.094 1 84.44 66 ALA B N 1
ATOM 1908 C CA . ALA B 1 66 ? 8.789 0.156 -12.242 1 84.44 66 ALA B CA 1
ATOM 1909 C C . ALA B 1 66 ? 8.25 0.823 -10.977 1 84.44 66 ALA B C 1
ATOM 1911 O O . ALA B 1 66 ? 7.059 1.108 -10.875 1 84.44 66 ALA B O 1
ATOM 1912 N N . GLY B 1 67 ? 9.164 0.884 -10 1 81.69 67 GLY B N 1
ATOM 1913 C CA . GLY B 1 67 ? 8.797 1.607 -8.797 1 81.69 67 GLY B CA 1
ATOM 1914 C C . GLY B 1 67 ? 8.883 0.758 -7.539 1 81.69 67 GLY B C 1
ATOM 1915 O O . GLY B 1 67 ? 9.328 -0.389 -7.59 1 81.69 67 GLY B O 1
ATOM 1916 N N . PRO B 1 68 ? 8.445 1.372 -6.504 1 80 68 PRO B N 1
ATOM 1917 C CA . PRO B 1 68 ? 8.641 0.728 -5.203 1 80 68 PRO B CA 1
ATOM 1918 C C . PRO B 1 68 ? 7.844 -0.566 -5.059 1 80 68 PRO B C 1
ATOM 1920 O O . PRO B 1 68 ? 8.328 -1.532 -4.465 1 80 68 PRO B O 1
ATOM 1923 N N . VAL B 1 69 ? 6.668 -0.565 -5.586 1 86 69 VAL B N 1
ATOM 1924 C CA . VAL B 1 69 ? 5.855 -1.77 -5.469 1 86 69 VAL B CA 1
ATOM 1925 C C . VAL B 1 69 ? 6.477 -2.896 -6.293 1 86 69 VAL B C 1
ATOM 1927 O O . VAL B 1 69 ? 6.527 -4.043 -5.844 1 86 69 VAL B O 1
ATOM 1930 N N . ALA B 1 70 ? 6.91 -2.523 -7.438 1 90.69 70 ALA B N 1
ATOM 1931 C CA . ALA B 1 70 ? 7.578 -3.516 -8.281 1 90.69 70 ALA B CA 1
ATOM 1932 C C . ALA B 1 70 ? 8.812 -4.086 -7.586 1 90.69 70 ALA B C 1
ATOM 1934 O O . ALA B 1 70 ? 9.07 -5.289 -7.656 1 90.69 70 ALA B O 1
ATOM 1935 N N . ASN B 1 71 ? 9.547 -3.232 -6.949 1 87.69 71 ASN B N 1
ATOM 1936 C CA . ASN B 1 71 ? 10.719 -3.688 -6.211 1 87.69 71 ASN B CA 1
ATOM 1937 C C . ASN B 1 71 ? 10.344 -4.68 -5.117 1 87.69 71 ASN B C 1
ATOM 1939 O O . ASN B 1 71 ? 11.023 -5.691 -4.93 1 87.69 71 ASN B O 1
ATOM 1943 N N . PHE B 1 72 ? 9.336 -4.344 -4.402 1 89.88 72 PHE B N 1
ATOM 1944 C CA . PHE B 1 72 ? 8.852 -5.25 -3.367 1 89.88 72 PHE B CA 1
ATOM 1945 C C . PHE B 1 72 ? 8.516 -6.617 -3.957 1 89.88 72 PHE B C 1
ATOM 1947 O O . PH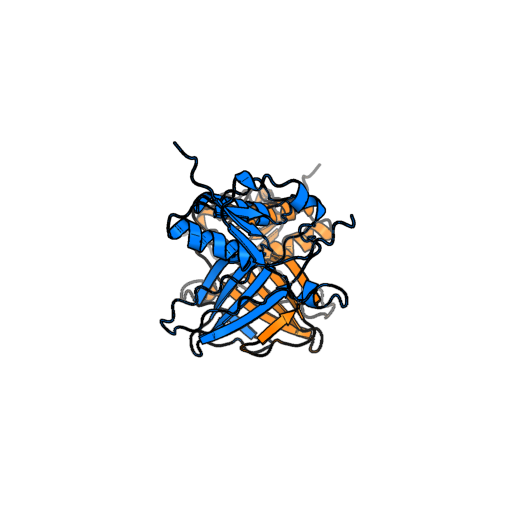E B 1 72 ? 8.914 -7.648 -3.408 1 89.88 72 PHE B O 1
ATOM 1954 N N . ILE B 1 73 ? 7.828 -6.625 -5.055 1 94.81 73 ILE B N 1
ATOM 1955 C CA . ILE B 1 73 ? 7.398 -7.852 -5.719 1 94.81 73 ILE B CA 1
ATOM 1956 C C . ILE B 1 73 ? 8.617 -8.641 -6.191 1 94.81 73 ILE B C 1
ATOM 1958 O O . ILE B 1 73 ? 8.695 -9.852 -5.973 1 94.81 73 ILE B O 1
ATOM 1962 N N . LEU B 1 74 ? 9.539 -7.957 -6.777 1 95 74 LEU B N 1
ATOM 1963 C CA . LEU B 1 74 ? 10.742 -8.609 -7.285 1 95 74 LEU B CA 1
ATOM 1964 C C . LEU B 1 74 ? 11.562 -9.211 -6.145 1 95 74 LEU B C 1
ATOM 1966 O O . LEU B 1 74 ? 12.078 -10.32 -6.262 1 95 74 LEU B O 1
ATOM 1970 N N . GLU B 1 75 ? 11.656 -8.492 -5.066 1 94.12 75 GLU B N 1
ATOM 1971 C CA . GLU B 1 75 ? 12.359 -9.016 -3.896 1 94.12 75 GLU B CA 1
ATOM 1972 C C . GLU B 1 75 ? 11.68 -10.273 -3.357 1 94.12 75 GLU B C 1
ATOM 1974 O O . GLU B 1 75 ? 12.359 -11.211 -2.939 1 94.12 75 GLU B O 1
ATOM 1979 N N . ASP B 1 76 ? 10.445 -10.266 -3.391 1 96.5 76 ASP B N 1
ATOM 1980 C CA . ASP B 1 76 ? 9.695 -11.422 -2.898 1 96.5 76 ASP B CA 1
ATOM 1981 C C . ASP B 1 76 ? 9.906 -12.633 -3.801 1 96.5 76 ASP B C 1
ATOM 1983 O O . ASP B 1 76 ? 10.07 -13.75 -3.314 1 96.5 76 ASP B O 1
ATOM 1987 N N . PHE B 1 77 ? 9.891 -12.414 -5.098 1 97.81 77 PHE B N 1
ATOM 1988 C CA . PHE B 1 77 ? 10.203 -13.492 -6.031 1 97.81 77 PHE B CA 1
ATOM 1989 C C . PHE B 1 77 ? 11.578 -14.078 -5.742 1 97.81 77 PHE B C 1
ATOM 1991 O O . PHE B 1 77 ? 11.758 -15.297 -5.766 1 97.81 77 PHE B O 1
ATOM 1998 N N . GLN B 1 78 ? 12.492 -13.195 -5.508 1 97.56 78 GLN B N 1
ATOM 1999 C CA . GLN B 1 78 ? 13.859 -13.625 -5.227 1 97.56 78 GLN B CA 1
ATOM 2000 C C . GLN B 1 78 ? 13.922 -14.43 -3.934 1 97.56 78 GLN B C 1
ATOM 2002 O O . GLN B 1 78 ? 14.609 -15.453 -3.871 1 97.56 78 GLN B O 1
ATOM 2007 N N . LYS B 1 79 ? 13.258 -13.984 -2.979 1 97.06 79 LYS B N 1
ATOM 2008 C CA . LYS B 1 79 ? 13.203 -14.672 -1.688 1 97.06 79 LYS B CA 1
ATOM 2009 C C . LYS B 1 79 ? 12.742 -16.109 -1.849 1 97.06 79 LYS B C 1
ATOM 2011 O O . LYS B 1 79 ? 13.227 -17 -1.146 1 97.06 79 LYS B O 1
ATOM 2016 N N . PHE B 1 80 ? 11.859 -16.359 -2.777 1 97.75 80 PHE B N 1
ATOM 2017 C CA . PHE B 1 80 ? 11.305 -17.688 -2.959 1 97.75 80 PHE B CA 1
ATOM 2018 C C . PHE B 1 80 ? 11.977 -18.406 -4.129 1 97.75 80 PHE B C 1
ATOM 2020 O O . PHE B 1 80 ? 11.461 -19.406 -4.629 1 97.75 80 PHE B O 1
ATOM 2027 N N . HIS B 1 81 ? 13.047 -17.812 -4.664 1 97.69 81 HIS B N 1
ATOM 2028 C CA . HIS B 1 81 ? 13.875 -18.422 -5.699 1 97.69 81 HIS B CA 1
ATOM 2029 C C . HIS B 1 81 ? 13.062 -18.719 -6.953 1 97.69 81 HIS B C 1
ATOM 2031 O O . HIS B 1 81 ? 13.164 -19.797 -7.523 1 97.69 81 HIS B O 1
ATOM 2037 N N . ILE B 1 82 ? 12.242 -17.781 -7.281 1 98.25 82 ILE B N 1
ATOM 2038 C CA . ILE B 1 82 ? 11.445 -17.891 -8.5 1 98.25 82 ILE B CA 1
ATOM 2039 C C . ILE B 1 82 ? 12.156 -17.156 -9.641 1 98.25 82 ILE B C 1
ATOM 2041 O O . ILE B 1 82 ? 12.586 -16.016 -9.477 1 98.25 82 ILE B O 1
ATOM 2045 N N . ASP B 1 83 ? 12.305 -17.875 -10.742 1 97.94 83 ASP B N 1
ATOM 2046 C CA . ASP B 1 83 ? 12.914 -17.281 -11.93 1 97.94 83 ASP B CA 1
ATOM 2047 C C . ASP B 1 83 ? 11.977 -16.266 -12.57 1 97.94 83 ASP B C 1
ATOM 2049 O O . ASP B 1 83 ? 10.883 -16.609 -13.023 1 97.94 83 ASP B O 1
ATOM 2053 N N . VAL B 1 84 ? 12.477 -14.984 -12.688 1 97.75 84 VAL B N 1
ATOM 2054 C CA . VAL B 1 84 ? 11.617 -13.938 -13.227 1 97.75 84 VAL B CA 1
ATOM 2055 C C . VAL B 1 84 ? 12.234 -13.367 -14.5 1 97.75 84 VAL B C 1
ATOM 2057 O O . VAL B 1 84 ? 11.984 -12.211 -14.859 1 97.75 84 VAL B O 1
ATOM 2060 N N . SER B 1 85 ? 12.992 -14.109 -15.203 1 96.06 85 SER B N 1
ATOM 2061 C CA . SER B 1 85 ? 13.672 -13.656 -16.406 1 96.06 85 SER B CA 1
ATOM 2062 C C . SER B 1 85 ? 12.68 -13.383 -17.531 1 96.06 85 SER B C 1
ATOM 2064 O O . SER B 1 85 ? 13.016 -12.695 -18.5 1 96.06 85 SER B O 1
ATOM 2066 N N . LEU B 1 86 ? 11.516 -13.906 -17.406 1 95.75 86 LEU B N 1
ATOM 2067 C CA . LEU B 1 86 ? 10.531 -13.781 -18.469 1 95.75 86 LEU B CA 1
ATOM 2068 C C . LEU B 1 86 ? 9.5 -12.711 -18.141 1 95.75 86 LEU B C 1
ATOM 2070 O O . LEU B 1 86 ? 8.469 -12.609 -18.812 1 95.75 86 LEU B O 1
ATOM 2074 N N . VAL B 1 87 ? 9.75 -11.898 -17.125 1 95.25 87 VAL B N 1
ATOM 2075 C CA . VAL B 1 87 ? 8.859 -10.797 -16.781 1 95.25 87 VAL B CA 1
ATOM 2076 C C . VAL B 1 87 ? 9.125 -9.609 -17.703 1 95.25 87 VAL B C 1
ATOM 2078 O O . VAL B 1 87 ? 10.281 -9.242 -17.938 1 95.25 87 VAL B O 1
ATOM 2081 N N . SER B 1 88 ? 8.023 -9.125 -18.188 1 92.31 88 SER B N 1
ATOM 2082 C CA . SER B 1 88 ? 8.125 -7.934 -19.031 1 92.31 88 SER B CA 1
ATOM 2083 C C . SER B 1 88 ? 7.918 -6.66 -18.219 1 92.31 88 SER B C 1
ATOM 2085 O O . SER B 1 88 ? 6.898 -6.508 -17.547 1 92.31 88 SER B O 1
ATOM 2087 N N . GLU B 1 89 ? 8.789 -5.758 -18.391 1 90.19 89 GLU B N 1
ATOM 2088 C CA . GLU B 1 89 ? 8.688 -4.488 -17.672 1 90.19 89 GLU B CA 1
ATOM 2089 C C . GLU B 1 89 ? 8.047 -3.412 -18.547 1 90.19 89 GLU B C 1
ATOM 2091 O O . GLU B 1 89 ? 8.43 -3.238 -19.703 1 90.19 89 GLU B O 1
ATOM 2096 N N . HIS B 1 90 ? 7.059 -2.818 -18.016 1 91.06 90 HIS B N 1
ATOM 2097 C CA . HIS B 1 90 ? 6.375 -1.728 -18.703 1 91.06 90 HIS B CA 1
ATOM 2098 C C . HIS B 1 90 ? 6.531 -0.414 -17.938 1 91.06 90 HIS B C 1
ATOM 2100 O O . HIS B 1 90 ? 5.938 -0.232 -16.875 1 91.06 90 HIS B O 1
ATOM 2106 N N . ALA B 1 91 ? 7.172 0.418 -18.719 1 84.75 91 ALA B N 1
ATOM 2107 C CA . ALA B 1 91 ? 7.406 1.724 -18.109 1 84.75 91 ALA B CA 1
ATOM 2108 C C . ALA B 1 91 ? 6.113 2.531 -18.031 1 84.75 91 ALA B C 1
ATOM 2110 O O . ALA B 1 91 ? 5.211 2.354 -18.859 1 84.75 91 ALA B O 1
ATOM 2111 N N . GLN B 1 92 ? 5.965 3.379 -17.125 1 83.69 92 GLN B N 1
ATOM 2112 C CA . GLN B 1 92 ? 4.871 4.332 -16.969 1 83.69 92 GLN B CA 1
ATOM 2113 C C . GLN B 1 92 ? 3.562 3.621 -16.641 1 83.69 92 GLN B C 1
ATOM 2115 O O . GLN B 1 92 ? 2.48 4.117 -16.969 1 83.69 92 GLN B O 1
ATOM 2120 N N . CYS B 1 93 ? 3.643 2.387 -16.312 1 88 93 CYS B N 1
ATOM 2121 C CA . CYS B 1 93 ? 2.477 1.639 -15.859 1 88 93 CYS B CA 1
ATOM 2122 C C . CYS B 1 93 ? 2.486 1.486 -14.344 1 88 93 CYS B C 1
ATOM 2124 O O . CYS B 1 93 ? 3.461 1.856 -13.688 1 88 93 CYS B O 1
ATOM 2126 N N . VAL B 1 94 ? 1.315 1.137 -13.914 1 86.44 94 VAL B N 1
ATOM 2127 C CA . VAL B 1 94 ? 1.161 0.907 -12.477 1 86.44 94 VAL B CA 1
ATOM 2128 C C . VAL B 1 94 ? 0.624 -0.502 -12.234 1 86.44 94 VAL B C 1
ATOM 2130 O O . VAL B 1 94 ? -0.297 -0.949 -12.922 1 86.44 94 VAL B O 1
ATOM 2133 N N . LEU B 1 95 ? 1.243 -1.162 -11.258 1 89.75 95 LEU B N 1
ATOM 2134 C CA . LEU B 1 95 ? 0.845 -2.521 -10.906 1 89.75 95 LEU B CA 1
ATOM 2135 C C . LEU B 1 95 ? -0.527 -2.533 -10.242 1 89.75 95 LEU B C 1
ATOM 2137 O O . LEU B 1 95 ? -0.855 -1.628 -9.469 1 89.75 95 LEU B O 1
ATOM 2141 N N . PRO B 1 96 ? -1.288 -3.643 -10.57 1 92.06 96 PRO B N 1
ATOM 2142 C CA . PRO B 1 96 ? -2.539 -3.793 -9.82 1 92.06 96 PRO B CA 1
ATOM 2143 C C . PRO B 1 96 ? -2.311 -4 -8.32 1 92.06 96 PRO B C 1
ATOM 2145 O O . PRO B 1 96 ? -1.296 -4.578 -7.926 1 92.06 96 PRO B O 1
ATOM 2148 N N . ALA B 1 97 ? -3.203 -3.469 -7.57 1 94.12 97 ALA B N 1
ATOM 2149 C CA . ALA B 1 97 ? -3.164 -3.678 -6.125 1 94.12 97 ALA B CA 1
ATOM 2150 C C . ALA B 1 97 ? -4.559 -3.941 -5.574 1 94.12 97 ALA B C 1
ATOM 2152 O O . ALA B 1 97 ? -5.547 -3.389 -6.066 1 94.12 97 ALA B O 1
ATOM 2153 N N . SER B 1 98 ? -4.609 -4.805 -4.621 1 96.06 98 SER B N 1
ATOM 2154 C CA . SER B 1 98 ? -5.863 -5.125 -3.941 1 96.06 98 SER B CA 1
ATOM 2155 C C . SER B 1 98 ? -5.77 -4.836 -2.447 1 96.06 98 SER B C 1
ATOM 2157 O O . SER B 1 98 ? -4.734 -5.09 -1.824 1 96.06 98 SER B O 1
ATOM 2159 N N . VAL B 1 99 ? -6.809 -4.293 -1.952 1 98 99 VAL B N 1
ATOM 2160 C CA . VAL B 1 99 ? -7 -4.203 -0.508 1 98 99 VAL B CA 1
ATOM 2161 C C . VAL B 1 99 ? -7.926 -5.324 -0.037 1 98 99 VAL B C 1
ATOM 2163 O O . VAL B 1 99 ? -9.008 -5.523 -0.597 1 98 99 VAL B O 1
ATOM 2166 N N . VAL B 1 100 ? -7.418 -6.039 0.898 1 98.44 100 VAL B N 1
ATOM 2167 C CA . VAL B 1 100 ? -8.195 -7.141 1.461 1 98.44 100 VAL B CA 1
ATOM 2168 C C . VAL B 1 100 ? -8.555 -6.828 2.91 1 98.44 100 VAL B C 1
ATOM 2170 O O . VAL B 1 100 ? -7.688 -6.488 3.715 1 98.44 100 VAL B O 1
ATOM 2173 N N . ILE B 1 101 ? -9.812 -6.898 3.215 1 98.62 101 ILE B N 1
ATOM 2174 C CA . ILE B 1 101 ? -10.289 -6.816 4.59 1 98.62 101 ILE B CA 1
ATOM 2175 C C . ILE B 1 101 ? -10.641 -8.219 5.098 1 98.62 101 ILE B C 1
ATOM 2177 O O .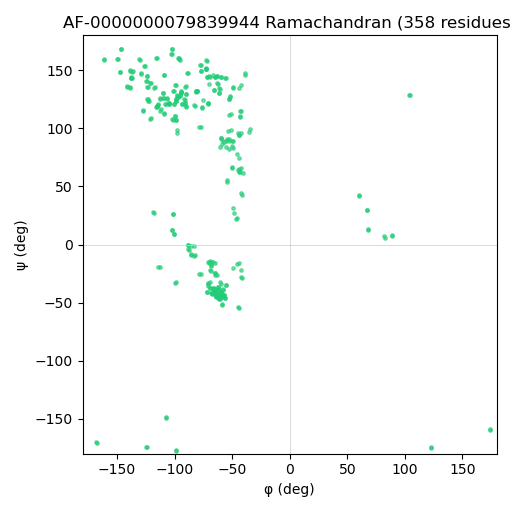 ILE B 1 101 ? -11.625 -8.812 4.664 1 98.62 101 ILE B O 1
ATOM 2181 N N . SER B 1 102 ? -9.836 -8.68 5.949 1 98.62 102 SER B N 1
ATOM 2182 C CA . SER B 1 102 ? -10.023 -10.008 6.531 1 98.62 102 SER B CA 1
ATOM 2183 C C . SER B 1 102 ? -10.656 -9.922 7.914 1 98.62 102 SER B C 1
ATOM 2185 O O . SER B 1 102 ? -10.016 -9.469 8.867 1 98.62 102 SER B O 1
ATOM 2187 N N . ASN B 1 103 ? -11.875 -10.352 8.031 1 98.62 103 ASN B N 1
ATOM 2188 C CA . ASN B 1 103 ? -12.617 -10.312 9.281 1 98.62 103 ASN B CA 1
ATOM 2189 C C . ASN B 1 103 ? -12.414 -11.586 10.102 1 98.62 103 ASN B C 1
ATOM 2191 O O . ASN B 1 103 ? -12.867 -12.664 9.695 1 98.62 103 ASN B O 1
ATOM 2195 N N . THR B 1 104 ? -11.859 -11.484 11.289 1 98.12 104 THR B N 1
ATOM 2196 C CA . THR B 1 104 ? -11.523 -12.672 12.07 1 98.12 104 THR B CA 1
ATOM 2197 C C . THR B 1 104 ? -12.773 -13.258 12.719 1 98.12 104 THR B C 1
ATOM 2199 O O . THR B 1 104 ? -12.82 -14.461 13 1 98.12 104 THR B O 1
ATOM 2202 N N . SER B 1 105 ? -13.773 -12.5 12.953 1 98 105 SER B N 1
ATOM 2203 C CA . SER B 1 105 ? -14.984 -12.961 13.609 1 98 105 SER B CA 1
ATOM 2204 C C . SER B 1 105 ? -15.797 -13.875 12.703 1 98 105 SER B C 1
ATOM 2206 O O . SER B 1 105 ? -16.406 -14.844 13.164 1 98 105 SER B O 1
ATOM 2208 N N . THR B 1 106 ? -15.781 -13.625 11.422 1 97.88 106 THR B N 1
ATOM 2209 C CA . THR B 1 106 ? -16.641 -14.375 10.508 1 97.88 106 THR B CA 1
ATOM 2210 C C . THR B 1 106 ? -15.797 -15.227 9.562 1 97.88 106 THR B C 1
ATOM 2212 O O . THR B 1 106 ? -16.312 -16.141 8.914 1 97.88 106 THR B O 1
ATOM 2215 N N . GLY B 1 107 ? -14.523 -14.867 9.43 1 97.75 107 GLY B N 1
ATOM 2216 C CA . GLY B 1 107 ? -13.664 -15.539 8.469 1 97.75 107 GLY B CA 1
ATOM 2217 C C . GLY B 1 107 ? -13.805 -14.984 7.059 1 97.75 107 GLY B C 1
ATOM 2218 O O . GLY B 1 107 ? -13.188 -15.5 6.121 1 97.75 107 GLY B O 1
ATOM 2219 N N . SER B 1 108 ? -14.578 -13.906 6.898 1 98.19 108 SER B N 1
ATOM 2220 C CA . SER B 1 108 ? -14.828 -13.359 5.57 1 98.19 108 SER B CA 1
ATOM 2221 C C . SER B 1 108 ? -13.625 -12.57 5.062 1 98.19 108 SER B C 1
ATOM 2223 O O . SER B 1 108 ? -12.812 -12.094 5.852 1 98.19 108 SER B O 1
ATOM 2225 N N . ARG B 1 109 ? -13.547 -12.5 3.775 1 98.12 109 ARG B N 1
ATOM 2226 C CA . ARG B 1 109 ? -12.578 -11.664 3.074 1 98.12 109 ARG B CA 1
ATOM 2227 C C . ARG B 1 109 ? -13.266 -10.773 2.051 1 98.12 109 ARG B C 1
ATOM 2229 O O . ARG B 1 109 ? -13.891 -11.258 1.11 1 98.12 109 ARG B O 1
ATOM 2236 N N . THR B 1 110 ? -13.188 -9.516 2.283 1 98.56 110 THR B N 1
ATOM 2237 C CA . THR B 1 110 ? -13.695 -8.523 1.343 1 98.56 110 THR B CA 1
ATOM 2238 C C . THR B 1 110 ? -12.555 -7.906 0.539 1 98.56 110 THR B C 1
ATOM 2240 O O . THR B 1 110 ? -11.547 -7.484 1.106 1 98.56 110 THR B O 1
ATOM 2243 N N . ILE B 1 111 ? -12.719 -7.844 -0.727 1 97.81 111 ILE B N 1
ATOM 2244 C CA . ILE B 1 111 ? -11.594 -7.445 -1.562 1 97.81 111 ILE B CA 1
ATOM 2245 C C . ILE B 1 111 ? -11.977 -6.234 -2.408 1 97.81 111 ILE B C 1
ATOM 2247 O O . ILE B 1 111 ? -13.031 -6.223 -3.041 1 97.81 111 ILE B O 1
ATOM 2251 N N . LEU B 1 112 ? -11.211 -5.219 -2.307 1 97.94 112 LEU B N 1
ATOM 2252 C CA . LEU B 1 112 ? -11.234 -4.078 -3.219 1 97.94 112 LEU B CA 1
ATOM 2253 C C . LEU B 1 112 ? -10.047 -4.125 -4.176 1 97.94 112 LEU B C 1
ATOM 2255 O O . LEU B 1 112 ? -8.891 -4.102 -3.742 1 97.94 112 LEU B O 1
ATOM 2259 N N . HIS B 1 113 ? -10.406 -4.164 -5.461 1 95.56 113 HIS B N 1
ATOM 2260 C CA . HIS B 1 113 ? -9.359 -4.363 -6.453 1 95.56 113 HIS B CA 1
ATOM 2261 C C . HIS B 1 113 ? -9.258 -3.168 -7.395 1 95.56 113 HIS B C 1
ATOM 2263 O O . HIS B 1 113 ? -10.273 -2.613 -7.812 1 95.56 113 HIS B O 1
ATOM 2269 N N . MET B 1 114 ? -8.07 -2.732 -7.645 1 93.31 114 MET B N 1
ATOM 2270 C CA . MET B 1 114 ? -7.84 -1.759 -8.711 1 93.31 114 MET B CA 1
ATOM 2271 C C . MET B 1 114 ? -6.879 -2.314 -9.75 1 93.31 114 MET B C 1
ATOM 2273 O O . MET B 1 114 ? -5.703 -2.553 -9.461 1 93.31 114 MET B O 1
ATOM 2277 N N . ASN B 1 115 ? -7.578 -2.57 -10.852 1 81.88 115 ASN B N 1
ATOM 2278 C CA . ASN B 1 115 ? -6.75 -2.879 -12.016 1 81.88 115 ASN B CA 1
ATOM 2279 C C . ASN B 1 115 ? -6.203 -1.611 -12.672 1 81.88 115 ASN B C 1
ATOM 2281 O O . ASN B 1 115 ? -6.902 -0.601 -12.758 1 81.88 115 ASN B O 1
ATOM 2285 N N . ARG B 1 116 ? -4.895 -1.65 -12.938 1 77.25 116 ARG B N 1
ATOM 2286 C CA . ARG B 1 116 ? -4.34 -0.443 -13.547 1 77.25 116 ARG B CA 1
ATOM 2287 C C . ARG B 1 116 ? -4 -0.671 -15.016 1 77.25 116 ARG B C 1
ATOM 2289 O O . ARG B 1 116 ? -4.777 -1.287 -15.75 1 77.25 116 ARG B O 1
ATOM 2296 N N . ASN B 1 117 ? -3.086 -0.052 -15.477 1 82.88 117 ASN B N 1
ATOM 2297 C CA . ASN B 1 117 ? -2.814 -0.027 -16.906 1 82.88 117 ASN B CA 1
ATOM 2298 C C . ASN B 1 117 ? -1.66 -0.956 -17.281 1 82.88 117 ASN B C 1
ATOM 2300 O O . ASN B 1 117 ? -1.014 -0.771 -18.312 1 82.88 117 ASN B O 1
ATOM 2304 N N . LEU B 1 118 ? -1.521 -1.97 -16.406 1 87.69 118 LEU B N 1
ATOM 2305 C CA . LEU B 1 118 ? -0.471 -2.932 -16.734 1 87.69 118 LEU B CA 1
ATOM 2306 C C . LEU B 1 118 ? -0.964 -3.961 -17.734 1 87.69 118 LEU B C 1
ATOM 2308 O O . LEU B 1 118 ? -1.932 -4.68 -17.484 1 87.69 118 LEU B O 1
ATOM 2312 N N . PRO B 1 119 ? -0.3 -4 -18.875 1 88.69 119 PRO B N 1
ATOM 2313 C CA . PRO B 1 119 ? -0.775 -4.949 -19.891 1 88.69 119 PRO B CA 1
ATOM 2314 C C . PRO B 1 119 ? -0.462 -6.398 -19.531 1 88.69 119 PRO B C 1
ATOM 2316 O O . PRO B 1 119 ? 0.553 -6.672 -18.891 1 88.69 119 PRO B O 1
ATOM 2319 N N . ASP B 1 120 ? -1.315 -7.27 -20.016 1 87.12 120 ASP B N 1
ATOM 2320 C CA . ASP B 1 120 ? -1.018 -8.695 -19.922 1 87.12 120 ASP B CA 1
ATOM 2321 C C . ASP B 1 120 ? 0.103 -9.086 -20.891 1 87.12 120 ASP B C 1
ATOM 2323 O O . ASP B 1 120 ? 0.364 -8.383 -21.859 1 87.12 120 ASP B O 1
ATOM 2327 N N . VAL B 1 121 ? 0.691 -10.195 -20.516 1 88.81 121 VAL B N 1
ATOM 2328 C CA . VAL B 1 121 ? 1.637 -10.758 -21.484 1 88.81 121 VAL B CA 1
ATOM 2329 C C . VAL B 1 121 ? 0.897 -11.195 -22.75 1 88.81 121 VAL B C 1
ATOM 2331 O O . VAL B 1 121 ? -0.236 -11.672 -22.672 1 88.81 121 VAL B O 1
ATOM 2334 N N . THR B 1 122 ? 1.583 -11.008 -23.844 1 85.75 122 THR B N 1
ATOM 2335 C CA . THR B 1 122 ? 0.954 -11.305 -25.125 1 85.75 122 THR B CA 1
ATOM 2336 C C . THR B 1 122 ? 1.448 -12.641 -25.672 1 85.75 122 THR B C 1
ATOM 2338 O O . THR B 1 122 ? 2.42 -13.203 -25.172 1 85.75 122 THR B O 1
ATOM 2341 N N . ALA B 1 123 ? 0.684 -13.047 -26.719 1 86.56 123 ALA B N 1
ATOM 2342 C CA . ALA B 1 123 ? 1.131 -14.234 -27.453 1 86.56 123 ALA B CA 1
ATOM 2343 C C . ALA B 1 123 ? 2.516 -14.016 -28.062 1 86.56 123 ALA B C 1
ATOM 2345 O O . ALA B 1 123 ? 3.324 -14.945 -28.125 1 86.56 123 ALA B O 1
ATOM 2346 N N . GLU B 1 124 ? 2.748 -12.828 -28.406 1 89.38 124 GLU B N 1
ATOM 2347 C CA . GLU B 1 124 ? 4.059 -12.492 -28.953 1 89.38 124 GLU B CA 1
ATOM 2348 C C . GLU B 1 124 ? 5.148 -12.633 -27.891 1 89.38 124 GLU B C 1
ATOM 2350 O O . GLU B 1 124 ? 6.238 -13.133 -28.188 1 89.38 124 GLU B O 1
ATOM 2355 N N . ASP B 1 125 ? 4.836 -12.273 -26.75 1 86.94 125 ASP B N 1
ATOM 2356 C CA . ASP B 1 125 ? 5.785 -12.445 -25.656 1 86.94 125 ASP B CA 1
ATOM 2357 C C . ASP B 1 125 ? 6.078 -13.922 -25.406 1 86.94 125 ASP B C 1
ATOM 2359 O O . ASP B 1 125 ? 7.234 -14.312 -25.25 1 86.94 125 ASP B O 1
ATOM 2363 N N . PHE B 1 126 ? 5.047 -14.648 -25.516 1 88.62 126 PHE B N 1
ATOM 2364 C CA . PHE B 1 126 ? 5.16 -16.078 -25.219 1 88.62 126 PHE B CA 1
ATOM 2365 C C . PHE B 1 126 ? 5.961 -16.781 -26.297 1 88.62 126 PHE B C 1
ATOM 2367 O O . PHE B 1 126 ? 6.68 -17.75 -26.016 1 88.62 126 PHE B O 1
ATOM 2374 N N . SER B 1 127 ? 5.871 -16.344 -27.469 1 89.94 127 SER B N 1
ATOM 2375 C CA . SER B 1 127 ? 6.543 -16.984 -28.578 1 89.94 127 SER B CA 1
ATOM 2376 C C . SER B 1 127 ? 8.062 -16.906 -28.438 1 89.94 127 SER B C 1
ATOM 2378 O O . SER B 1 127 ? 8.789 -17.672 -29.078 1 89.94 127 SER B O 1
ATOM 2380 N N . LYS B 1 128 ? 8.508 -16.047 -27.594 1 90.31 128 LYS B N 1
ATOM 2381 C CA . LYS B 1 128 ? 9.938 -15.852 -27.391 1 90.31 128 LYS B CA 1
ATOM 2382 C C . LYS B 1 128 ? 10.484 -16.812 -26.344 1 90.31 128 LYS B C 1
ATOM 2384 O O . LYS B 1 128 ? 11.695 -16.875 -26.125 1 90.31 128 LYS B O 1
ATOM 2389 N N . VAL B 1 129 ? 9.633 -17.516 -25.797 1 92.94 129 VAL B N 1
ATOM 2390 C CA . VAL B 1 129 ? 10.031 -18.391 -24.688 1 92.94 129 VAL B CA 1
ATOM 2391 C C . VAL B 1 129 ? 10.641 -19.672 -25.25 1 92.94 129 VAL B C 1
ATOM 2393 O O . VAL B 1 129 ? 10.07 -20.297 -26.156 1 92.94 129 VAL B O 1
ATOM 2396 N N . ASP B 1 130 ? 11.812 -20.078 -24.703 1 93.62 130 ASP B N 1
ATOM 2397 C CA . ASP B 1 130 ? 12.391 -21.375 -25.016 1 93.62 130 ASP B CA 1
ATOM 2398 C C . ASP B 1 130 ? 11.688 -22.484 -24.234 1 93.62 130 ASP B C 1
ATOM 2400 O O . ASP B 1 130 ? 12.031 -22.766 -23.078 1 93.62 130 ASP B O 1
ATOM 2404 N N . LEU B 1 131 ? 10.836 -23.172 -24.875 1 91.75 131 LEU B N 1
ATOM 2405 C CA . LEU B 1 131 ? 9.961 -24.141 -24.219 1 91.75 131 LEU B CA 1
ATOM 2406 C C . LEU B 1 131 ? 10.742 -25.359 -23.75 1 91.75 131 LEU B C 1
ATOM 2408 O O . LEU B 1 131 ? 10.258 -26.125 -22.906 1 91.75 131 LEU B O 1
ATOM 2412 N N . HIS B 1 132 ? 11.961 -25.5 -24.266 1 92.44 132 HIS B N 1
ATOM 2413 C CA . HIS B 1 132 ? 12.773 -26.656 -23.875 1 92.44 132 HIS B CA 1
ATOM 2414 C C . HIS B 1 132 ? 13.211 -26.547 -22.406 1 92.44 132 HIS B C 1
ATOM 2416 O O . HIS B 1 132 ? 13.617 -27.547 -21.812 1 92.44 132 HIS B O 1
ATOM 2422 N N . GLN B 1 133 ? 13.055 -25.438 -21.938 1 93.38 133 GLN B N 1
ATOM 2423 C CA . GLN B 1 133 ? 13.469 -25.219 -20.562 1 93.38 133 GLN B CA 1
ATOM 2424 C C . GLN B 1 133 ? 12.398 -25.672 -19.578 1 93.38 133 GLN B C 1
ATOM 2426 O O . GLN B 1 133 ? 12.648 -25.766 -18.375 1 93.38 133 GLN B O 1
ATOM 2431 N N . PHE B 1 134 ? 11.258 -25.969 -20.172 1 93.69 134 PHE B N 1
ATOM 2432 C CA . PHE B 1 134 ? 10.125 -26.172 -19.281 1 93.69 134 PHE B CA 1
ATOM 2433 C C . PHE B 1 134 ? 9.492 -27.547 -19.516 1 93.69 134 PHE B C 1
ATOM 2435 O O . PHE B 1 134 ? 9.391 -28 -20.656 1 93.69 134 PHE B O 1
ATOM 2442 N N . LYS B 1 135 ? 9.039 -28.094 -18.453 1 92.44 135 LYS B N 1
ATOM 2443 C CA . LYS B 1 135 ? 8.328 -29.359 -18.516 1 92.44 135 LYS B CA 1
ATOM 2444 C C . LYS B 1 135 ? 6.816 -29.141 -18.469 1 92.44 135 LYS B C 1
ATOM 2446 O O . LYS B 1 135 ? 6.051 -29.938 -19.031 1 92.44 135 LYS B O 1
ATOM 2451 N N . TRP B 1 136 ? 6.418 -28.047 -17.703 1 90.69 136 TRP B N 1
ATOM 2452 C CA . TRP B 1 136 ? 5.004 -27.703 -17.547 1 90.69 136 TRP B CA 1
ATOM 2453 C C . TRP B 1 136 ? 4.793 -26.188 -17.672 1 90.69 136 TRP B C 1
ATOM 2455 O O . TRP B 1 136 ? 5.656 -25.406 -17.281 1 90.69 136 TRP B O 1
ATOM 2465 N N . ILE B 1 137 ? 3.66 -25.859 -18.297 1 91.06 137 ILE B N 1
ATOM 2466 C CA . ILE B 1 137 ? 3.256 -24.453 -18.375 1 91.06 137 ILE B CA 1
ATOM 2467 C C . ILE B 1 137 ? 1.866 -24.281 -17.75 1 91.06 137 ILE B C 1
ATOM 2469 O O . ILE B 1 137 ? 0.922 -24.984 -18.141 1 91.06 137 ILE B O 1
ATOM 2473 N N . HIS B 1 138 ? 1.755 -23.406 -16.766 1 89.56 138 HIS B N 1
ATOM 2474 C CA . HIS B 1 138 ? 0.511 -23.047 -16.094 1 89.56 138 HIS B CA 1
ATOM 2475 C C . HIS B 1 138 ? 0.059 -21.656 -16.469 1 89.56 138 HIS B C 1
ATOM 2477 O O . HIS B 1 138 ? 0.784 -20.672 -16.25 1 89.56 138 HIS B O 1
ATOM 2483 N N . TRP B 1 139 ? -1.181 -21.531 -17.062 1 87 139 TRP B N 1
ATOM 2484 C CA . TRP B 1 139 ? -1.704 -20.25 -17.516 1 87 139 TRP B CA 1
ATOM 2485 C C . TRP B 1 139 ? -2.852 -19.781 -16.625 1 87 139 TRP B C 1
ATOM 2487 O O . TRP B 1 139 ? -3.773 -20.547 -16.344 1 87 139 TRP B O 1
ATOM 2497 N N . GLU B 1 140 ? -2.674 -18.578 -16.141 1 79.5 140 GLU B N 1
ATOM 2498 C CA . GLU B 1 140 ? -3.803 -17.906 -15.508 1 79.5 140 GLU B CA 1
ATOM 2499 C C . GLU B 1 140 ? -4.555 -17.031 -16.5 1 79.5 140 GLU B C 1
ATOM 2501 O O . GLU B 1 140 ? -3.945 -16.266 -17.25 1 79.5 140 GLU B O 1
ATOM 2506 N N . VAL B 1 141 ? -5.836 -17.281 -16.703 1 59.56 141 VAL B N 1
ATOM 2507 C CA . VAL B 1 141 ? -6.637 -16.438 -17.578 1 59.56 141 VAL B CA 1
ATOM 2508 C C . VAL B 1 141 ? -7.414 -15.422 -16.75 1 59.56 141 VAL B C 1
ATOM 2510 O O . VAL B 1 141 ? -8.109 -15.797 -15.797 1 59.56 141 VAL B O 1
ATOM 2513 N N . SER B 1 142 ? -6.785 -14.156 -16.656 1 56.16 142 SER B N 1
ATOM 2514 C CA . SER B 1 142 ? -7.586 -13.156 -15.969 1 56.16 142 SER B CA 1
ATOM 2515 C C . SER B 1 142 ? -9.008 -13.117 -16.516 1 56.16 142 SER B C 1
ATOM 2517 O O . SER B 1 142 ? -9.242 -13.414 -17.688 1 56.16 142 SER B O 1
ATOM 2519 N N . LYS B 1 143 ? -10.031 -13.07 -15.633 1 48.06 143 LYS B N 1
ATOM 2520 C CA . LYS B 1 143 ? -11.438 -12.961 -16 1 48.06 143 LYS B CA 1
ATOM 2521 C C . LYS B 1 143 ? -11.633 -11.969 -17.141 1 48.06 143 LYS B C 1
ATOM 2523 O O . LYS B 1 143 ? -12.625 -12.031 -17.875 1 48.06 143 LYS B O 1
ATOM 2528 N N . LYS B 1 144 ? -10.766 -10.977 -17.25 1 47.59 144 LYS B N 1
ATOM 2529 C CA . LYS B 1 144 ? -10.977 -10.031 -18.359 1 47.59 144 LYS B CA 1
ATOM 2530 C C . LYS B 1 144 ? -10.875 -10.734 -19.703 1 47.59 144 LYS B C 1
ATOM 2532 O O . LYS B 1 144 ? -11.539 -10.344 -20.656 1 47.59 144 LYS B O 1
ATOM 2537 N N . LEU B 1 145 ? -10.023 -11.633 -19.766 1 42.31 145 LEU B N 1
ATOM 2538 C CA . LEU B 1 145 ? -9.922 -12.352 -21.031 1 42.31 145 LEU B CA 1
ATOM 2539 C C . LEU B 1 145 ? -11.203 -13.125 -21.312 1 42.31 145 LEU B C 1
ATOM 2541 O O . LEU B 1 145 ? -11.539 -13.383 -22.469 1 42.31 145 LEU B O 1
ATOM 2545 N N . HIS B 1 146 ? -11.828 -13.43 -20.25 1 42.22 146 HIS B N 1
ATOM 2546 C CA . HIS B 1 146 ? -13.062 -14.164 -20.484 1 42.22 146 HIS B CA 1
ATOM 2547 C C . HIS B 1 146 ? -14.109 -13.281 -21.156 1 42.22 146 HIS B C 1
ATOM 2549 O O . HIS B 1 146 ? -15.086 -13.781 -21.719 1 42.22 146 HIS B O 1
ATOM 2555 N N . GLN B 1 147 ? -13.883 -11.961 -20.938 1 41.12 147 GLN B N 1
ATOM 2556 C CA . GLN B 1 147 ? -14.961 -11.148 -21.5 1 41.12 147 GLN B CA 1
ATOM 2557 C C . GLN B 1 147 ? -14.703 -10.844 -22.969 1 41.12 147 GLN B C 1
ATOM 2559 O O . GLN B 1 147 ? -15.484 -10.125 -23.594 1 41.12 147 GLN B O 1
ATOM 2564 N N . GLN B 1 148 ? -13.5 -11.211 -23.391 1 38.91 148 GLN B N 1
ATOM 2565 C CA . GLN B 1 148 ? -13.469 -11.016 -24.844 1 38.91 148 GLN B CA 1
ATOM 2566 C C . GLN B 1 148 ? -14.227 -12.125 -25.562 1 38.91 148 GLN B C 1
ATOM 2568 O O . GLN B 1 148 ? -14.039 -13.305 -25.266 1 38.91 148 GLN B O 1
ATOM 2573 N N . PRO B 1 149 ? -15.289 -11.828 -26.281 1 41.97 149 PRO B N 1
ATOM 2574 C CA . PRO B 1 149 ? -16.156 -12.805 -26.938 1 41.97 149 PRO B CA 1
ATOM 2575 C C . PRO B 1 149 ? -15.391 -13.906 -27.656 1 41.97 149 PRO B C 1
ATOM 2577 O O . PRO B 1 149 ? -15.836 -15.055 -27.703 1 41.97 149 PRO B O 1
ATOM 2580 N N . ASN B 1 150 ? -14.5 -13.5 -28.531 1 39.78 150 ASN B N 1
ATOM 2581 C CA . ASN B 1 150 ? -14.016 -14.422 -29.562 1 39.78 150 ASN B CA 1
ATOM 2582 C C . ASN B 1 150 ? -12.891 -15.305 -29.031 1 39.78 150 ASN B C 1
ATOM 2584 O O . ASN B 1 150 ? -12.141 -15.891 -29.828 1 39.78 150 ASN B O 1
ATOM 2588 N N . HIS B 1 151 ? -12.547 -15.078 -27.781 1 40.62 151 HIS B N 1
ATOM 2589 C CA . HIS B 1 151 ? -11.367 -15.875 -27.453 1 40.62 151 HIS B CA 1
ATOM 2590 C C . HIS B 1 151 ? -11.758 -17.234 -26.875 1 40.62 151 HIS B C 1
ATOM 2592 O O . HIS B 1 151 ? -12.781 -17.359 -26.203 1 40.62 151 HIS B O 1
ATOM 2598 N N . PRO B 1 152 ? -11.164 -18.312 -27.266 1 35.75 152 PRO B N 1
ATOM 2599 C CA . PRO B 1 152 ? -11.445 -19.656 -26.781 1 35.75 152 PRO B CA 1
ATOM 2600 C C . PRO B 1 152 ? -11.391 -19.766 -25.266 1 35.75 152 PRO B C 1
ATOM 2602 O O . PRO B 1 152 ? -10.672 -19 -24.609 1 35.75 152 PRO B O 1
ATOM 2605 N N . LYS B 1 153 ? -12.43 -20.25 -24.656 1 34.84 153 LYS B N 1
ATOM 2606 C CA . LYS B 1 153 ? -12.742 -20.438 -23.234 1 34.84 153 LYS B CA 1
ATOM 2607 C C . LYS B 1 153 ? -11.547 -21.016 -22.484 1 34.84 153 LYS B C 1
ATOM 2609 O O . LYS B 1 153 ? -11.039 -22.062 -22.844 1 34.84 153 LYS B O 1
ATOM 2614 N N . PRO B 1 154 ? -10.703 -20.141 -21.859 1 37.31 154 PRO B N 1
ATOM 2615 C CA . PRO B 1 154 ? -9.609 -20.734 -21.078 1 37.31 154 PRO B CA 1
ATOM 2616 C C . PRO B 1 154 ? -10.094 -21.781 -20.078 1 37.31 154 PRO B C 1
ATOM 2618 O O . PRO B 1 154 ? -11.234 -21.703 -19.609 1 37.31 154 PRO B O 1
ATOM 2621 N N . VAL B 1 155 ? -9.609 -22.953 -20.031 1 29.59 155 VAL B N 1
ATOM 2622 C CA . VAL B 1 155 ? -9.844 -24.016 -19.062 1 29.59 155 VAL B CA 1
ATOM 2623 C C . VAL B 1 155 ? -9.609 -23.516 -17.656 1 29.59 155 VAL B C 1
ATOM 2625 O O . VAL B 1 155 ? -8.531 -22.984 -17.344 1 29.59 155 VAL B O 1
ATOM 2628 N N . LYS B 1 156 ? -10.672 -23.031 -17.062 1 32.16 156 LYS B N 1
ATOM 2629 C CA . LYS B 1 156 ? -10.672 -22.656 -15.656 1 32.16 156 LYS B CA 1
ATOM 2630 C C . LYS B 1 156 ? -10.219 -23.828 -14.789 1 32.16 156 LYS B C 1
ATOM 2632 O O . LYS B 1 156 ? -10.852 -24.891 -14.781 1 32.16 156 LYS B O 1
ATOM 2637 N N . LEU B 1 157 ? -8.945 -24.062 -14.602 1 30.91 157 LEU B N 1
ATOM 2638 C CA . LEU B 1 157 ? -8.609 -25.031 -13.562 1 30.91 157 LEU B CA 1
ATOM 2639 C C . LEU B 1 157 ? -9.125 -24.578 -12.203 1 30.91 157 LEU B C 1
ATOM 2641 O O . LEU B 1 157 ? -8.742 -23.5 -11.719 1 30.91 157 LEU B O 1
ATOM 2645 N N . ASN B 1 158 ? -10.328 -24.828 -11.875 1 29.11 158 ASN B N 1
ATOM 2646 C CA . ASN B 1 158 ? -11.008 -24.562 -10.609 1 29.11 158 ASN B CA 1
ATOM 2647 C C . ASN B 1 158 ? -10.117 -24.906 -9.414 1 29.11 158 ASN B C 1
ATOM 2649 O O . ASN B 1 158 ? -9.242 -25.766 -9.508 1 29.11 158 ASN B O 1
ATOM 2653 N N . LYS B 1 159 ? -10.102 -24.062 -8.391 1 30.56 159 LYS B N 1
ATOM 2654 C CA . LYS B 1 159 ? -9.484 -24.266 -7.086 1 30.56 159 LYS B CA 1
ATOM 2655 C C . LYS B 1 159 ? -9.758 -25.688 -6.574 1 30.56 159 LYS B C 1
ATOM 2657 O O . LYS B 1 159 ? -10.891 -26.156 -6.605 1 30.56 159 LYS B O 1
ATOM 2662 N N . PRO B 1 160 ? -8.672 -26.578 -6.422 1 29.42 160 PRO B N 1
ATOM 2663 C CA . PRO B 1 160 ? -8.914 -27.891 -5.824 1 29.42 160 PRO B CA 1
ATOM 2664 C C . PRO B 1 160 ? -9.664 -27.812 -4.496 1 29.42 160 PRO B C 1
ATOM 2666 O O . PRO B 1 160 ? -9.352 -26.969 -3.656 1 29.42 160 PRO B O 1
ATOM 2669 N N . SER B 1 161 ? -10.969 -28 -4.367 1 27.17 161 SER B N 1
ATOM 2670 C CA . SER B 1 161 ? -11.539 -28.391 -3.082 1 27.17 161 SER B CA 1
ATOM 2671 C C . SER B 1 161 ? -10.641 -29.391 -2.355 1 27.17 161 SER B C 1
ATOM 2673 O O . SER B 1 161 ? -9.828 -30.078 -2.982 1 27.17 161 SER B O 1
ATOM 2675 N N . GLN B 1 162 ? -10.523 -29.391 -0.917 1 26.59 162 GLN B N 1
ATOM 2676 C CA . GLN B 1 162 ? -9.727 -30.219 -0.018 1 26.59 162 GLN B CA 1
ATOM 2677 C C . GLN B 1 162 ? -9.75 -31.688 -0.447 1 26.59 162 GLN B C 1
ATOM 2679 O O . GLN B 1 162 ? -9.172 -32.562 0.218 1 26.59 162 GLN B O 1
ATOM 2684 N N . THR B 1 163 ? -10.703 -32.219 -1.209 1 23.8 163 THR B N 1
ATOM 2685 C CA . THR B 1 163 ? -10.672 -33.656 -1.264 1 23.8 163 THR B CA 1
ATOM 2686 C C . THR B 1 163 ? -9.461 -34.156 -2.059 1 23.8 163 THR B C 1
ATOM 2688 O O . THR B 1 163 ? -9.023 -33.5 -3 1 23.8 163 THR B O 1
ATOM 2691 N N . LYS B 1 164 ? -8.695 -35.312 -1.58 1 26.22 164 LYS B N 1
ATOM 2692 C CA . LYS B 1 164 ? -7.52 -36.125 -1.95 1 26.22 164 LYS B CA 1
ATOM 2693 C C . LYS B 1 164 ? -7.531 -36.438 -3.439 1 26.22 164 LYS B C 1
ATOM 2695 O O . LYS B 1 164 ? -6.703 -37.219 -3.91 1 26.22 164 LYS B O 1
ATOM 2700 N N . GLN B 1 165 ? -8.664 -36.281 -4.234 1 21.69 165 GLN B N 1
ATOM 2701 C CA . GLN B 1 165 ? -8.523 -37.094 -5.445 1 21.69 165 GLN B CA 1
ATOM 2702 C C . GLN B 1 165 ? -7.461 -36.5 -6.375 1 21.69 165 GLN B C 1
ATOM 2704 O O . GLN B 1 165 ? -7.344 -35.281 -6.504 1 21.69 165 GLN B O 1
ATOM 2709 N N . THR B 1 166 ? -6.359 -37.219 -6.777 1 23.16 166 THR B N 1
ATOM 2710 C CA . THR B 1 166 ? -5.27 -37.188 -7.746 1 23.16 166 THR B CA 1
ATOM 2711 C C . THR B 1 166 ? -5.781 -36.75 -9.117 1 23.16 166 THR B C 1
ATOM 2713 O O . THR B 1 166 ? -6.402 -37.531 -9.828 1 23.16 166 THR B O 1
ATOM 2716 N N . CYS B 1 167 ? -6.645 -35.688 -9.203 1 21.41 167 CYS B N 1
ATOM 2717 C CA . CYS B 1 167 ? -7.145 -35.469 -10.555 1 21.41 167 CYS B CA 1
ATOM 2718 C C . CYS B 1 167 ? -6 -35.219 -11.523 1 21.41 167 CYS B C 1
ATOM 2720 O O . CYS B 1 167 ? -5.246 -34.25 -11.367 1 21.41 167 CYS B O 1
ATOM 2722 N N . GLN B 1 168 ? -5.391 -36.281 -12.203 1 21.83 168 GLN B N 1
ATOM 2723 C CA . GLN B 1 168 ? -4.539 -36.375 -13.383 1 21.83 168 GLN B CA 1
ATOM 2724 C C . GLN B 1 168 ? -5.102 -35.531 -14.531 1 21.83 168 GLN B C 1
ATOM 2726 O O . GLN B 1 168 ? -5.77 -36.062 -15.422 1 21.83 168 GLN B O 1
ATOM 2731 N N . THR B 1 169 ? -5.938 -34.531 -14.312 1 23.42 169 THR B N 1
ATOM 2732 C CA . THR B 1 169 ? -6.547 -34.031 -15.547 1 23.42 169 THR B CA 1
ATOM 2733 C C . THR B 1 169 ? -5.48 -33.531 -16.5 1 23.42 169 THR B C 1
ATOM 2735 O O . THR B 1 169 ? -4.727 -32.594 -16.156 1 23.42 169 THR B O 1
ATOM 2738 N N . ARG B 1 170 ? -4.938 -34.406 -17.453 1 22.08 170 ARG B N 1
ATOM 2739 C CA . ARG B 1 170 ? -4.258 -34.219 -18.734 1 22.08 170 ARG B CA 1
ATOM 2740 C C . ARG B 1 170 ? -5.008 -33.25 -19.625 1 22.08 170 ARG B C 1
ATOM 2742 O O . ARG B 1 170 ? -5.898 -33.625 -20.375 1 22.08 170 ARG B O 1
ATOM 2749 N N . GLN B 1 171 ? -5.75 -32.344 -19.078 1 22.97 171 GLN B N 1
ATOM 2750 C CA . GLN B 1 171 ? -6.375 -31.531 -20.125 1 22.97 171 GLN B CA 1
ATOM 2751 C C . GLN B 1 171 ? -5.332 -30.953 -21.078 1 22.97 171 GLN B C 1
ATOM 2753 O O . GLN B 1 171 ? -4.422 -30.234 -20.656 1 22.97 171 GLN B O 1
ATOM 2758 N N . THR B 1 172 ? -5.047 -31.688 -22.141 1 21.88 172 THR B N 1
ATOM 2759 C CA . THR B 1 172 ? -4.43 -31.422 -23.438 1 21.88 172 THR B CA 1
ATOM 2760 C C . THR B 1 172 ? -4.98 -30.125 -24.031 1 21.88 172 THR B C 1
ATOM 2762 O O . THR B 1 172 ? -6.18 -30.016 -24.297 1 21.88 172 THR B O 1
ATOM 2765 N N . LEU B 1 173 ? -4.629 -29.047 -23.594 1 24.66 173 LEU B N 1
ATOM 2766 C CA . LEU B 1 173 ? -4.812 -27.828 -24.375 1 24.66 173 LEU B CA 1
ATOM 2767 C C . LEU B 1 173 ? -4.43 -28.062 -25.844 1 24.66 173 LEU B C 1
ATOM 2769 O O . LEU B 1 173 ? -3.25 -28.203 -26.156 1 24.66 173 LEU B O 1
ATOM 2773 N N . GLN B 1 174 ? -5.156 -28.953 -26.5 1 22.11 174 GLN B N 1
ATOM 2774 C CA . GLN B 1 174 ? -5.125 -28.969 -27.969 1 22.11 174 GLN B CA 1
ATOM 2775 C C . GLN B 1 174 ? -5.473 -27.594 -28.531 1 22.11 174 GLN B C 1
ATOM 2777 O O . GLN B 1 174 ? -6.629 -27.172 -28.484 1 22.11 174 GLN B O 1
ATOM 2782 N N . THR B 1 175 ? -4.895 -26.531 -28.203 1 23.41 175 THR B N 1
ATOM 2783 C CA . THR B 1 175 ? -4.98 -25.406 -29.125 1 23.41 175 THR B CA 1
ATOM 2784 C C . THR B 1 175 ? -4.617 -25.844 -30.547 1 23.41 175 THR B C 1
ATOM 2786 O O . THR B 1 175 ? -3.545 -26.406 -30.766 1 23.41 175 THR B O 1
ATOM 2789 N N . ASN B 1 176 ? -5.633 -26.297 -31.297 1 24.52 176 ASN B N 1
ATOM 2790 C CA . ASN B 1 176 ? -5.574 -26.375 -32.75 1 24.52 176 ASN B CA 1
ATOM 2791 C C . ASN B 1 176 ? -4.965 -25.109 -33.344 1 24.52 176 ASN B C 1
ATOM 2793 O O . ASN B 1 176 ? -5.562 -24.031 -33.281 1 24.52 176 ASN B O 1
ATOM 2797 N N . LEU B 1 177 ? -3.732 -24.781 -33.125 1 25.78 177 LEU B N 1
ATOM 2798 C CA . LEU B 1 177 ? -3.016 -23.969 -34.094 1 25.78 177 LEU B CA 1
ATOM 2799 C C . LEU B 1 177 ? -3.16 -24.547 -35.5 1 25.78 177 LEU B C 1
ATOM 2801 O O . LEU B 1 177 ? -2.648 -25.641 -35.781 1 25.78 177 LEU B O 1
ATOM 2805 N N . ASN B 1 178 ? -4.434 -24.5 -36.031 1 25.12 178 ASN B N 1
ATOM 2806 C CA . ASN B 1 178 ? -4.59 -24.703 -37.469 1 25.12 178 ASN B CA 1
ATOM 2807 C C . ASN B 1 178 ? -3.5 -24 -38.281 1 25.12 178 ASN B C 1
ATOM 2809 O O . ASN B 1 178 ? -3.486 -22.766 -38.344 1 25.12 178 ASN B O 1
ATOM 2813 N N . LEU B 1 179 ? -2.273 -24.375 -38.062 1 21.55 179 LEU B N 1
ATOM 2814 C CA . LEU B 1 179 ? -1.286 -24.188 -39.125 1 21.55 179 LEU B CA 1
ATOM 2815 C C . LEU B 1 179 ? -1.801 -24.734 -40.469 1 21.55 179 LEU B C 1
ATOM 2817 O O . LEU B 1 179 ? -2.15 -25.922 -40.562 1 21.55 179 LEU B O 1
ATOM 2821 N N . SER B 1 180 ? -2.633 -23.891 -41.219 1 22.25 180 SER B N 1
ATOM 2822 C CA . SER B 1 180 ? -2.846 -24.156 -42.656 1 22.25 180 SER B CA 1
ATOM 2823 C C . SER B 1 180 ? -1.593 -24.734 -43.312 1 22.25 180 SER B C 1
ATOM 2825 O O . SER B 1 180 ? -0.498 -24.188 -43.156 1 22.25 180 SER B O 1
ATOM 2827 N N . ASN B 1 181 ? -1.571 -25.984 -43.469 1 21.17 181 ASN B N 1
ATOM 2828 C CA . ASN B 1 181 ? -0.913 -26.531 -44.656 1 21.17 181 ASN B CA 1
ATOM 2829 C C . ASN B 1 181 ? -1.473 -25.922 -45.938 1 21.17 181 ASN B C 1
ATOM 2831 O O . ASN B 1 181 ? -2.686 -25.75 -46.062 1 21.17 181 ASN B O 1
#

InterPro domains:
  IPR011611 Carbohydrate kinase PfkB [PF00294] (5-141)
  IPR029056 Ribokinase-like [G3DSA:3.40.1190.20] (5-171)
  IPR029056 Ribokinase-like [SSF53613] (5-140)
  IPR052562 Ketohexokinase-related [PTHR42774] (3-142)

pLDDT: mean 78.93, std 27.15, range [19.64, 98.62]

Secondary structure (DSSP, 8-state):
----PEEEEES--EEEEEEEESSPPPTT-EEE-SEEEEEEE-HHHHHHHHHHHTT--EEEE-EE-SSHHHHHHHHHHHHTT-B-TTPEE-TT----EEEEEEETTT--EEEEEE--SPPPPPHHHHHTS-GGGEEEEEE---HHHHTSTTS----------S-------------------/----PEEEEES--EEEEEEEESSPPPTT-EEE-SEEEEEEE-HHHHHHHHHHHTT--EEEE-EE-SSHHHHHHHHHHHHTT-B-TTPEE-TT----EEEEEEETTT--EEEEEE--SPPPPPHHHHHTS-GGGEEEEEE---HHHHTSTTS----------S-------------------

Nearest PDB structures (foldseek):
  2hlz-assembly1_B  TM=9.700E-01  e=1.665E-19  Homo sapiens
  6ul7-assembly1_A  TM=9.716E-01  e=6.349E-19  Homo sapiens
  2hqq-assembly1_A  TM=9.514E-01  e=3.813E-19  Homo sapiens
  3ro4-assembly1_B  TM=9.044E-01  e=3.813E-19  Homo sapiens
  9fhd-assembly1_B  TM=8.958E-01  e=6.767E-19  Homo sapiens

Organism: NCBI:txid1841481

Solvent-accessible surface area (backbone atoms only — not comparable to full-atom values): 20807 Å² total; per-residue (Å²): 124,81,74,78,54,21,36,35,23,30,27,54,50,29,42,31,41,38,33,32,23,65,58,77,81,58,85,60,36,79,45,68,39,77,43,70,47,80,41,78,29,37,71,24,47,46,48,45,48,55,38,31,77,72,70,38,60,31,32,41,33,25,43,40,30,66,55,54,67,38,48,55,46,51,50,51,35,52,74,50,63,43,41,56,86,60,44,41,75,36,79,94,31,42,66,28,40,29,41,32,42,34,20,67,74,78,68,40,54,23,35,42,34,33,82,56,70,56,63,76,72,46,72,70,60,53,69,70,56,69,62,85,52,39,76,44,79,45,74,46,72,57,70,67,58,67,66,41,83,86,51,80,79,72,78,74,79,68,79,79,64,89,70,85,75,80,76,78,76,76,76,73,80,71,71,78,72,76,69,81,123,125,82,75,79,53,21,34,35,24,30,28,52,50,31,43,32,41,39,35,32,24,66,58,76,80,57,85,60,35,79,45,70,38,79,42,69,48,79,39,79,30,37,70,24,47,46,48,43,48,54,37,30,76,71,68,37,58,32,32,41,31,25,44,38,31,66,56,54,67,38,48,53,46,52,51,51,36,52,75,50,65,43,41,57,84,59,45,42,76,36,79,96,30,43,66,29,40,29,43,34,42,33,19,67,73,78,68,40,53,24,34,43,32,34,82,54,70,56,61,75,73,45,73,70,60,53,69,70,56,69,61,84,51,39,76,42,79,44,77,46,72,58,71,67,58,68,66,42,83,87,51,80,80,70,80,75,79,68,80,81,64,91,68,83,74,80,74,77,74,76,74,72,79,72,72,77,71,76,69,79,125

Radius of gyration: 25.71 Å; Cα contacts (8 Å, |Δi|>4): 681; chains: 2; bounding box: 46×76×85 Å

Foldseek 3Di:
DPQQFAEEFFWAKAKEWEFEDQADDDPPDDDDGPDIDIDIDDDSLVVCLVCLVVVGAYEYAWEDEDDDRRVVSVVVCVVSPHHDVLYHYDYPWDGKYKYWYQHPNVRDIDIDIDDIDTDTDDPVSVVPDDCVRHDHYHYDDDCVNVPPPPDPDPPPPDDDDPDPDPPPPPPPPPPPPVPPD/DPQQFAEEFFWAKAKEKEFEDQADDDPPDDDDGPDIDIDIDDDSLVVCLVCLVVVGAYEYAWEDEDDDRRVVSVVVCVVSPHHDVLYHYDYPWDGKYKYWYQHPNVRDIDIDIDDIDTDTDDPVSVVPDDCVRHDHYHYDDPCVNVPPPPDPDPPPPPDDDPDPDPPPPPPPPPPPPPPPD

Sequence (362 aa):
MEQQKKTLCVGLVCLDIINVVDKYPEEDTDSRCLSQRWQRGGNASNSCTVLSLLGAPCAFMGSLSAGPVANFILEDFQKFHIDVSLVSEHAQCVLPASVVISNTSTGSRTILHMNRNLPDVTAEDFSKVDLHQFKWIHWEVSKKLHQQPNHPKPVKLNKPSQTKQTCQTRQTLQTNLNLSNMEQQKKTLCVGLVCLDIINVVDKYPEEDTDSRCLSQRWQRGGNASNSCTVLSLLGAPCAFMGSLSAGPVANFILEDFQKFHIDVSLVSEHAQCVLPASVVISNTSTGSRTILHMNRNLPDVTAEDFSKVDLHQFKWIHWEVSKKLHQQPNHPKPVKLNKPSQTKQTCQTRQTLQTNLNLSN